Protein AF-0000000067533490 (afdb_homodimer)

InterPro domains:
  IPR000033 LDLR class B repeat [PF00058] (85-123)
  IPR000033 LDLR class B repeat [PS51120] (84-126)
  IPR000033 LDLR class B repeat [SM00135] (14-63)
  IPR000033 LDLR class B repeat [SM00135] (64-106)
  IPR000033 LDLR class B repeat [SM00135] (107-147)
  IPR011042 Six-bladed beta-propeller, TolB-like [G3DSA:2.120.10.30] (1-173)

Solvent-accessible surface area (backbone atoms only — not comparable to full-atom values): 17966 Å² total; per-residue (Å²): 88,63,45,56,53,38,64,42,72,73,41,51,48,60,40,68,51,52,70,64,47,65,33,55,54,26,51,39,62,41,73,87,79,48,35,32,35,36,27,30,33,28,36,44,88,66,49,53,44,34,20,36,33,33,35,20,36,82,75,23,46,80,61,41,79,39,42,59,76,94,33,28,37,53,45,18,46,35,64,42,76,88,80,50,30,36,35,37,17,19,39,68,70,16,30,32,33,34,18,36,81,75,33,49,80,61,45,80,74,41,76,47,71,90,32,28,34,30,36,36,31,62,50,94,60,27,37,37,33,33,28,63,71,76,43,43,40,36,38,28,34,69,63,89,82,51,56,69,46,74,52,61,55,58,45,71,65,53,48,49,64,43,49,58,77,64,58,76,78,67,76,81,123,90,64,45,58,56,36,66,53,74,73,43,52,48,62,41,69,51,54,70,62,46,66,34,55,54,27,52,39,60,41,75,88,79,47,36,33,34,36,28,31,33,27,41,44,88,65,42,54,44,34,19,37,33,33,38,19,36,82,75,24,45,80,63,42,81,39,43,58,77,92,34,28,36,53,46,18,46,34,64,42,76,89,79,51,28,36,34,36,18,19,40,67,71,16,30,33,32,34,19,35,80,74,32,50,80,61,46,79,73,41,76,47,72,90,33,28,33,30,34,36,32,62,50,94,61,28,39,37,36,33,28,63,71,78,41,42,40,36,39,27,34,69,62,90,83,50,55,70,47,75,51,60,52,59,42,73,63,54,50,49,67,46,49,58,77,64,57,82,76,71,75,82,121

Secondary structure (DSSP, 8-state):
--EEEETTTTEEEE----TT--EEEEEEEETTTTEEEEEEEE--TTS--EEEEEEEETTS-S-EEEE-TT---EEEEEEETTTTEEEEEETTTTEEEEEETTS-S-EEEEE-TTS-EEEEEEETTEEEEEETTTTEEEEEESSSS--EEE-----HHHHHHHHHHHHT-----/--EEEETTTTEEEE----TT--EEEEEEEETTTTEEEEEEEE--TTS--EEEEEEEETTS-S-EEEE-TT---EEEEEEETTTTEEEEEETTTTEEEEEETTS-S-EEEEE-TTS-EEEEEEETTEEEEEETTTTEEEEEESSSS--EEE-----HHHHHHHHGGGS------

Radius of gyration: 20.13 Å; Cα contacts (8 Å, |Δi|>4): 856; chains: 2; bounding box: 47×75×58 Å

Organism: Camponotus floridanus (NCBI:txid104421)

Nearest PDB structures (foldseek):
  4a0p-assembly1_A  TM=9.094E-01  e=6.569E-10  Homo sapiens
  6h15-assembly1_B  TM=9.178E-01  e=9.043E-10  Homo sapiens
  3s2k-assembly1_B  TM=9.163E-01  e=1.385E-09  Homo sapiens
  3v65-assembly1_B  TM=9.002E-01  e=1.541E-09  Rattus norvegicus
  3v64-assembly1_C  TM=7.535E-01  e=2.121E-09  Rattus norvegicus

Structure (mmCIF, N/CA/C/O backbone):
data_AF-0000000067533490-model_v1
#
loop_
_entity.id
_entity.type
_entity.pdbx_description
1 polymer 'Low-density lipoprotein receptor-related protein 1'
#
loop_
_atom_site.group_PDB
_atom_site.id
_atom_site.type_symbol
_atom_site.label_atom_id
_atom_site.label_alt_id
_atom_site.label_comp_id
_atom_site.label_asym_id
_atom_site.label_entity_id
_atom_site.label_seq_id
_atom_site.pdbx_PDB_ins_code
_atom_site.Cartn_x
_atom_site.Cartn_y
_atom_site.Cartn_z
_atom_site.occupancy
_atom_site.B_iso_or_equiv
_atom_site.auth_seq_id
_atom_site.auth_comp_id
_atom_site.auth_asym_id
_atom_site.auth_atom_id
_atom_site.pdbx_PDB_model_num
ATOM 1 N N . MET A 1 1 ? 4.996 -13.508 10.867 1 27.11 1 MET A N 1
ATOM 2 C CA . MET A 1 1 ? 4.391 -12.969 12.086 1 27.11 1 MET A CA 1
ATOM 3 C C . MET A 1 1 ? 4.359 -11.445 12.047 1 27.11 1 MET A C 1
ATOM 5 O O . MET A 1 1 ? 5.367 -10.812 11.742 1 27.11 1 MET A O 1
ATOM 9 N N . ILE A 1 2 ? 3.305 -10.758 11.766 1 31.91 2 ILE A N 1
ATOM 10 C CA . ILE A 1 2 ? 3.188 -9.312 11.852 1 31.91 2 ILE A CA 1
ATOM 11 C C . ILE A 1 2 ? 2.752 -8.906 13.258 1 31.91 2 ILE A C 1
ATOM 13 O O . ILE A 1 2 ? 1.77 -9.438 13.789 1 31.91 2 ILE A O 1
ATOM 17 N N . LYS A 1 3 ? 3.697 -8.43 14.117 1 34.94 3 LYS A N 1
ATOM 18 C CA . LYS A 1 3 ? 3.416 -7.98 15.477 1 34.94 3 LYS A CA 1
ATOM 19 C C . LYS A 1 3 ? 2.906 -6.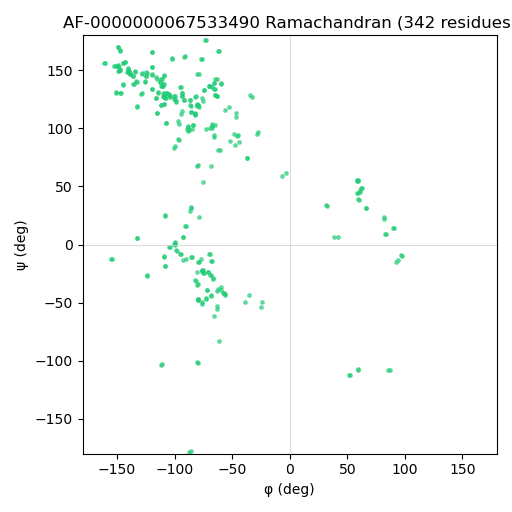543 15.484 1 34.94 3 LYS A C 1
ATOM 21 O O . LYS A 1 3 ? 3.465 -5.676 14.805 1 34.94 3 LYS A O 1
ATOM 26 N N . VAL A 1 4 ? 1.591 -6.406 15.836 1 36.56 4 VAL A N 1
ATOM 27 C CA . VAL A 1 4 ? 1.091 -5.086 16.203 1 36.56 4 VAL A CA 1
ATOM 28 C C . VAL A 1 4 ? 1.286 -4.867 17.703 1 36.56 4 VAL A C 1
ATOM 30 O O . VAL A 1 4 ? 0.962 -5.738 18.516 1 36.56 4 VAL A O 1
ATOM 33 N N . CYS A 1 5 ? 2.311 -4.121 18.094 1 36.16 5 CYS A N 1
ATOM 34 C CA . CYS A 1 5 ? 2.625 -3.969 19.5 1 36.16 5 CYS A CA 1
ATOM 35 C C . CYS A 1 5 ? 1.97 -2.717 20.078 1 36.16 5 CYS A C 1
ATOM 37 O O . CYS A 1 5 ? 1.878 -1.693 19.406 1 36.16 5 CYS A O 1
ATOM 39 N N . ASN A 1 6 ? 1.049 -3.021 20.938 1 35.12 6 ASN A N 1
ATOM 40 C CA . ASN A 1 6 ? 0.56 -1.933 21.781 1 35.12 6 ASN A CA 1
ATOM 41 C C . ASN A 1 6 ? 1.652 -1.401 22.703 1 35.12 6 ASN A C 1
ATOM 43 O O . ASN A 1 6 ? 2.162 -2.135 23.562 1 35.12 6 ASN A O 1
ATOM 47 N N . LEU A 1 7 ? 2.199 -0.233 22.328 1 32.94 7 LEU A N 1
ATOM 48 C CA . LEU A 1 7 ? 3.352 0.292 23.047 1 32.94 7 LEU A CA 1
ATOM 49 C C . LEU A 1 7 ? 3.029 0.459 24.531 1 32.94 7 LEU A C 1
ATOM 51 O O . LEU A 1 7 ? 3.93 0.434 25.375 1 32.94 7 LEU A O 1
ATOM 55 N N . LYS A 1 8 ? 1.897 0.924 24.875 1 34.06 8 LYS A N 1
ATOM 56 C CA . LYS A 1 8 ? 1.673 1.193 26.297 1 34.06 8 LYS A CA 1
ATOM 57 C C . LYS A 1 8 ? 1.736 -0.092 27.125 1 34.06 8 LYS A C 1
ATOM 59 O O . LYS A 1 8 ? 2.281 -0.102 28.219 1 34.06 8 LYS A O 1
ATOM 64 N N . GLN A 1 9 ? 0.881 -1.007 26.672 1 39.28 9 GLN A N 1
ATOM 65 C CA . GLN A 1 9 ? 0.79 -2.164 27.562 1 39.28 9 GLN A CA 1
ATOM 66 C C . GLN A 1 9 ? 1.881 -3.184 27.25 1 39.28 9 GLN A C 1
ATOM 68 O O . GLN A 1 9 ? 2.006 -4.199 27.938 1 39.28 9 GLN A O 1
ATOM 73 N N . GLN A 1 10 ? 3.057 -2.76 26.781 1 34 10 GLN A N 1
ATOM 74 C CA . GLN A 1 10 ? 4.09 -3.744 26.484 1 34 10 GLN A CA 1
ATOM 75 C C . GLN A 1 10 ? 3.496 -5 25.859 1 34 10 GLN A C 1
ATOM 77 O O . GLN A 1 10 ? 3.959 -6.113 26.109 1 34 10 GLN A O 1
ATOM 82 N N . LYS A 1 11 ? 2.289 -4.918 25.594 1 32.44 11 LYS A N 1
ATOM 83 C CA . LYS A 1 11 ? 1.677 -6.145 25.078 1 32.44 11 LYS A CA 1
ATOM 84 C C . LYS A 1 11 ? 1.626 -6.145 23.562 1 32.44 11 LYS A C 1
ATOM 86 O O . LYS A 1 11 ? 1.227 -5.156 22.953 1 32.44 11 LYS A O 1
ATOM 91 N N . CYS A 1 12 ? 2.584 -6.613 22.938 1 33.91 12 CYS A N 1
ATOM 92 C CA . CYS A 1 12 ? 2.604 -6.863 21.5 1 33.91 12 CYS A CA 1
ATOM 93 C C . CYS A 1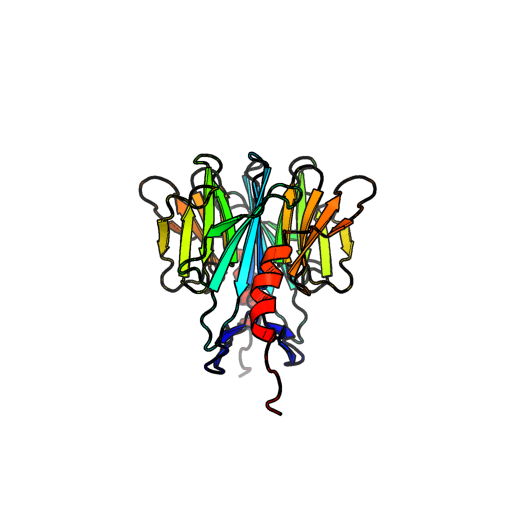 12 ? 1.679 -8.016 21.141 1 33.91 12 CYS A C 1
ATOM 95 O O . CYS A 1 12 ? 1.557 -8.984 21.891 1 33.91 12 CYS A O 1
ATOM 97 N N . ALA A 1 13 ? 0.592 -7.641 20.688 1 32.38 13 ALA A N 1
ATOM 98 C CA . ALA A 1 13 ? -0.171 -8.781 20.203 1 32.38 13 ALA A CA 1
ATOM 99 C C . ALA A 1 13 ? 0.523 -9.43 19 1 32.38 13 ALA A C 1
ATOM 101 O O . ALA A 1 13 ? 0.973 -8.734 18.078 1 32.38 13 ALA A O 1
ATOM 102 N N . THR A 1 14 ? 1.291 -10.352 19.312 1 32.09 14 THR A N 1
ATOM 103 C CA . THR A 1 14 ? 1.824 -11.242 18.281 1 32.09 14 THR A CA 1
ATOM 104 C C . THR A 1 14 ? 0.713 -11.727 17.344 1 32.09 14 THR A C 1
ATOM 106 O O . THR A 1 14 ? -0.278 -12.297 17.812 1 32.09 14 THR A O 1
ATOM 109 N N . VAL A 1 15 ? 0.457 -10.859 16.328 1 33.38 15 VAL A N 1
ATOM 110 C CA . VAL A 1 15 ? -0.31 -11.68 15.398 1 33.38 15 VAL A CA 1
ATOM 111 C C . VAL A 1 15 ? 0.37 -13.031 15.219 1 33.38 15 VAL A C 1
ATOM 113 O O . VAL A 1 15 ? 1.564 -13.102 14.914 1 33.38 15 VAL A O 1
ATOM 116 N N . VAL A 1 16 ? -0.043 -13.828 15.93 1 32.19 16 VAL A N 1
ATOM 117 C CA . VAL A 1 16 ? 0.332 -15.242 15.898 1 32.19 16 VAL A CA 1
ATOM 118 C C . VAL A 1 16 ? 0.755 -15.625 14.477 1 32.19 16 VAL A C 1
ATOM 120 O O . VAL A 1 16 ? 0.03 -15.359 13.516 1 32.19 16 VAL A O 1
ATOM 123 N N . LYS A 1 17 ? 2.156 -15.555 14.398 1 42 17 LYS A N 1
ATOM 124 C CA . LYS A 1 17 ? 2.727 -16.297 13.281 1 42 17 LYS A CA 1
ATOM 125 C C . LYS A 1 17 ? 1.951 -17.594 13.039 1 42 17 LYS A C 1
ATOM 127 O O . LYS A 1 17 ? 1.925 -18.484 13.898 1 42 17 LYS A O 1
ATOM 132 N N . ILE A 1 18 ? 0.861 -17.438 12.516 1 42.25 18 ILE A N 1
ATOM 133 C CA . ILE A 1 18 ? 0.416 -18.781 12.164 1 42.25 18 ILE A CA 1
ATOM 134 C C . ILE A 1 18 ? 1.406 -19.406 11.188 1 42.25 18 ILE A C 1
ATOM 136 O O . ILE A 1 18 ? 1.524 -18.969 10.039 1 42.25 18 ILE A O 1
ATOM 140 N N . GLU A 1 19 ? 2.52 -19.938 11.766 1 50.84 19 GLU A N 1
ATOM 141 C CA . GLU A 1 19 ? 3.463 -20.719 10.969 1 50.84 19 GLU A CA 1
ATOM 142 C C . GLU A 1 19 ? 2.744 -21.531 9.898 1 50.84 19 GLU A C 1
ATOM 144 O O . GLU A 1 19 ? 1.696 -22.125 10.156 1 50.84 19 GLU A O 1
ATOM 149 N N . GLY A 1 20 ? 3.232 -21.359 8.727 1 58 20 GLY A N 1
ATOM 150 C CA . GLY A 1 20 ? 2.783 -22.219 7.648 1 58 20 GLY A CA 1
ATOM 151 C C . GLY A 1 20 ? 1.613 -21.641 6.871 1 58 20 GLY A C 1
ATOM 152 O O . GLY A 1 20 ? 1.327 -22.094 5.754 1 58 20 GLY A O 1
ATOM 153 N N . VAL A 1 21 ? 1 -20.578 7.535 1 65.69 21 VAL A N 1
ATOM 154 C CA . VAL A 1 21 ? -0.146 -20.062 6.789 1 65.69 21 VAL A CA 1
ATOM 155 C C . VAL A 1 21 ? 0.254 -18.797 6.023 1 65.69 21 VAL A C 1
ATOM 157 O O . VAL A 1 21 ? 0.868 -17.891 6.59 1 65.69 21 VAL A O 1
ATOM 160 N N . ALA A 1 22 ? 0.044 -18.797 4.781 1 78.06 22 ALA A N 1
ATOM 161 C CA . ALA A 1 22 ? 0.304 -17.641 3.941 1 78.06 22 ALA A CA 1
ATOM 162 C C . ALA A 1 22 ? -0.611 -16.469 4.316 1 78.06 22 ALA A C 1
ATOM 164 O O . ALA A 1 22 ? -1.803 -16.672 4.566 1 78.06 22 ALA A O 1
ATOM 165 N N . LYS A 1 23 ? -0.01 -15.312 4.543 1 80.62 23 LYS A N 1
ATOM 166 C CA . LYS A 1 23 ? -0.759 -14.086 4.828 1 80.62 23 LYS A CA 1
ATOM 167 C C . LYS A 1 23 ? -0.667 -13.109 3.664 1 80.62 23 LYS A C 1
ATOM 169 O O . LYS A 1 23 ? 0.419 -12.859 3.137 1 80.62 23 LYS A O 1
ATOM 174 N N . VAL A 1 24 ? -1.816 -12.633 3.266 1 82.19 24 VAL A N 1
ATOM 175 C CA . VAL A 1 24 ? -1.828 -11.594 2.238 1 82.19 24 VAL A CA 1
ATOM 176 C C . VAL A 1 24 ? -1.178 -10.32 2.779 1 82.19 24 VAL A C 1
ATOM 178 O O . VAL A 1 24 ? -1.482 -9.883 3.893 1 82.19 24 VAL A O 1
ATOM 181 N N . THR A 1 25 ? -0.266 -9.688 1.998 1 85.06 25 THR A N 1
ATOM 182 C CA . THR A 1 25 ? 0.523 -8.594 2.553 1 85.06 25 THR A CA 1
ATOM 183 C C . THR A 1 25 ? 0.354 -7.328 1.718 1 85.06 25 THR A C 1
ATOM 185 O O . THR A 1 25 ? 0.525 -6.219 2.225 1 85.06 25 THR A O 1
ATOM 188 N N . SER A 1 26 ? 0.076 -7.422 0.51 1 91.19 26 SER A N 1
ATOM 189 C CA . SER A 1 26 ? -0.12 -6.258 -0.351 1 91.19 26 SER A CA 1
ATOM 190 C C . SER A 1 26 ? -1.14 -6.551 -1.447 1 91.19 26 SER A C 1
ATOM 192 O O . SER A 1 26 ? -1.32 -7.703 -1.844 1 91.19 26 SER A O 1
ATOM 194 N N . LEU A 1 27 ? -1.765 -5.504 -1.877 1 93.5 27 LEU A N 1
ATOM 195 C CA . LEU A 1 27 ? -2.799 -5.598 -2.9 1 93.5 27 LEU A CA 1
ATOM 196 C C . LEU A 1 27 ? -2.768 -4.379 -3.818 1 93.5 27 LEU A C 1
ATOM 198 O O . LEU A 1 27 ? -2.576 -3.252 -3.355 1 93.5 27 LEU A O 1
ATOM 202 N N . ILE A 1 28 ? -2.912 -4.637 -5.137 1 94.5 28 ILE A N 1
ATOM 203 C CA . ILE A 1 28 ? -3.051 -3.527 -6.078 1 94.5 28 ILE A CA 1
ATOM 204 C C . ILE A 1 28 ? -3.928 -3.955 -7.254 1 94.5 28 ILE A C 1
ATOM 206 O O . ILE A 1 28 ? -3.982 -5.141 -7.594 1 94.5 28 ILE A O 1
ATOM 210 N N . ILE A 1 29 ? -4.598 -3.035 -7.77 1 93.31 29 ILE A N 1
ATOM 211 C CA . ILE A 1 29 ? -5.465 -3.307 -8.914 1 93.31 29 ILE A CA 1
ATOM 212 C C . ILE A 1 29 ? -4.945 -2.568 -10.141 1 93.31 29 ILE A C 1
ATOM 214 O O . ILE A 1 29 ? -4.582 -1.392 -10.062 1 93.31 29 ILE A O 1
ATOM 218 N N . ASP A 1 30 ? -4.832 -3.242 -11.203 1 93.06 30 ASP A N 1
ATOM 219 C CA . ASP A 1 30 ? -4.613 -2.65 -12.523 1 93.06 30 ASP A CA 1
ATOM 220 C C . ASP A 1 30 ? -5.941 -2.311 -13.195 1 93.06 30 ASP A C 1
ATOM 222 O O . ASP A 1 30 ? -6.547 -3.162 -13.852 1 93.06 30 ASP A O 1
ATOM 226 N N . SER A 1 31 ? -6.281 -1.106 -13.078 1 87.94 31 SER A N 1
ATOM 227 C CA . SER A 1 31 ? -7.598 -0.698 -13.555 1 87.94 31 SER A CA 1
ATOM 228 C C . SER A 1 31 ? -7.688 -0.767 -15.078 1 87.94 31 SER A C 1
ATOM 230 O O . SER A 1 31 ? -8.773 -0.902 -15.633 1 87.94 31 SER A O 1
ATOM 232 N N . LYS A 1 32 ? -6.582 -0.648 -15.742 1 90.12 32 LYS A N 1
ATOM 233 C CA . LYS A 1 32 ? -6.566 -0.672 -17.203 1 90.12 32 LYS A CA 1
ATOM 234 C C . LYS A 1 32 ? -6.809 -2.082 -17.734 1 90.12 32 LYS A C 1
ATOM 236 O O . LYS A 1 32 ? -7.66 -2.287 -18.594 1 90.12 32 LYS A O 1
ATOM 241 N N . ASN A 1 33 ? -6.141 -3.041 -17.188 1 91 33 ASN A N 1
ATOM 242 C CA . ASN A 1 33 ? -6.234 -4.414 -17.672 1 91 33 ASN A CA 1
ATOM 243 C C . ASN A 1 33 ? -7.203 -5.242 -16.828 1 91 33 ASN A C 1
ATOM 245 O O . ASN A 1 33 ? -7.492 -6.391 -17.172 1 91 33 ASN A O 1
ATOM 249 N N . ARG A 1 34 ? -7.699 -4.656 -15.781 1 91.75 34 ARG A N 1
ATOM 250 C CA . ARG A 1 34 ? -8.695 -5.273 -14.914 1 91.75 34 ARG A CA 1
ATOM 251 C C . ARG A 1 34 ? -8.133 -6.531 -14.25 1 91.75 34 ARG A C 1
ATOM 253 O O . ARG A 1 34 ? -8.75 -7.598 -14.32 1 91.75 34 ARG A O 1
ATOM 260 N N . TRP A 1 35 ? -6.926 -6.414 -13.68 1 94 35 TRP A N 1
ATOM 261 C CA . TRP A 1 35 ? -6.293 -7.469 -12.898 1 94 35 TRP A CA 1
ATOM 262 C C . TRP A 1 35 ? -6.18 -7.07 -11.43 1 94 35 TRP A C 1
ATOM 264 O O . TRP A 1 35 ? -5.934 -5.902 -11.117 1 94 35 TRP A O 1
ATOM 274 N N . LEU A 1 36 ? -6.434 -8.039 -10.617 1 93.31 36 LEU A N 1
ATOM 275 C CA . LEU A 1 36 ? -6.145 -7.945 -9.188 1 93.31 36 LEU A CA 1
ATOM 276 C C . LEU A 1 36 ? -4.824 -8.633 -8.852 1 93.31 36 LEU A C 1
ATOM 278 O O . LEU A 1 36 ? -4.617 -9.797 -9.227 1 93.31 36 LEU A O 1
ATOM 282 N N . PHE A 1 37 ? -3.898 -7.902 -8.273 1 95.56 37 PHE A N 1
ATOM 283 C CA . PHE A 1 37 ? -2.641 -8.469 -7.801 1 95.56 37 PHE A CA 1
ATOM 284 C C . PHE A 1 37 ? -2.574 -8.453 -6.277 1 95.56 37 PHE A C 1
ATOM 286 O O . PHE A 1 37 ? -2.986 -7.477 -5.645 1 95.56 37 PHE A O 1
ATOM 293 N N . TRP A 1 38 ? -2.109 -9.562 -5.707 1 93.69 38 TRP A N 1
ATOM 294 C CA . TRP A 1 38 ? -1.802 -9.539 -4.281 1 93.69 38 TRP A CA 1
ATOM 295 C C . TRP A 1 38 ? -0.59 -10.406 -3.969 1 93.69 38 TRP A C 1
ATOM 297 O O . TRP A 1 38 ? -0.176 -11.227 -4.793 1 93.69 38 TRP A O 1
ATOM 307 N N . SER A 1 39 ? -0.013 -10.062 -2.92 1 93.81 39 SER A N 1
ATOM 308 C CA . SER A 1 39 ? 1.074 -10.898 -2.418 1 93.81 39 SER A CA 1
ATOM 309 C C . SER A 1 39 ? 0.66 -11.641 -1.154 1 93.81 39 SER A C 1
ATOM 311 O O . SER A 1 39 ? -0.169 -11.156 -0.382 1 93.81 39 SER A O 1
ATOM 313 N N . GLN A 1 40 ? 1.172 -12.844 -1.019 1 89.5 40 GLN A N 1
ATOM 314 C CA . GLN A 1 40 ? 0.992 -13.602 0.215 1 89.5 40 GLN A CA 1
ATOM 315 C C . GLN A 1 40 ? 2.324 -14.133 0.735 1 89.5 40 GLN A C 1
ATOM 317 O O . GLN A 1 40 ? 3.109 -14.703 -0.023 1 89.5 40 GLN A O 1
ATOM 322 N N . THR A 1 41 ? 2.596 -13.898 1.967 1 87 41 THR A N 1
ATOM 323 C CA . THR A 1 41 ? 3.869 -14.242 2.592 1 87 41 THR A CA 1
ATOM 324 C C . THR A 1 41 ? 3.693 -15.398 3.572 1 87 41 THR A C 1
ATOM 326 O O . THR A 1 41 ? 2.73 -15.43 4.34 1 87 41 THR A O 1
ATOM 329 N N . THR A 1 42 ? 4.496 -16.391 3.404 1 82.94 42 THR A N 1
ATOM 330 C CA . THR A 1 42 ? 4.594 -17.484 4.363 1 82.94 42 THR A CA 1
ATOM 331 C C . THR A 1 42 ? 5.867 -17.359 5.195 1 82.94 42 THR A C 1
ATOM 333 O O . THR A 1 42 ? 6.949 -17.141 4.652 1 82.94 42 THR A O 1
ATOM 336 N N . TRP A 1 43 ? 5.598 -17.422 6.418 1 76.25 43 TRP A N 1
ATOM 337 C CA . TRP A 1 43 ? 6.742 -17.391 7.324 1 76.25 43 TRP A CA 1
ATOM 338 C C . TRP A 1 43 ? 7.148 -18.797 7.738 1 76.25 43 TRP A C 1
ATOM 340 O O . TRP A 1 43 ? 6.305 -19.594 8.156 1 76.25 43 TRP A O 1
ATOM 350 N N . GLN A 1 44 ? 8.25 -19.219 7.172 1 66.12 44 GLN A N 1
ATOM 351 C CA . GLN A 1 44 ? 8.711 -20.578 7.445 1 66.12 44 GLN A CA 1
ATOM 352 C C . GLN A 1 44 ? 9.586 -20.625 8.695 1 66.12 44 GLN A C 1
ATOM 354 O O . GLN A 1 44 ? 9.922 -19.578 9.258 1 66.12 44 GLN A O 1
ATOM 359 N N . VAL A 1 45 ? 10 -21.922 8.867 1 58.41 45 VAL A N 1
ATOM 360 C CA . VAL A 1 45 ? 10.938 -22.234 9.945 1 58.41 45 VAL A CA 1
ATOM 361 C C . VAL A 1 45 ? 12.258 -21.5 9.703 1 58.41 45 VAL A C 1
ATOM 363 O O . VAL A 1 45 ? 12.719 -21.406 8.562 1 58.41 45 VAL A O 1
ATOM 366 N N . HIS A 1 46 ? 12.82 -20.734 10.656 1 57.19 46 HIS A N 1
ATOM 367 C CA . HIS A 1 46 ? 14.117 -20.078 10.727 1 57.19 46 HIS A CA 1
ATOM 368 C C . HIS A 1 46 ? 14.07 -18.672 10.133 1 57.19 46 HIS A C 1
ATOM 370 O O . HIS A 1 46 ? 15.055 -18.203 9.562 1 57.19 46 HIS A O 1
ATOM 376 N N . ASP A 1 47 ? 12.977 -18.172 9.93 1 66.44 47 ASP A N 1
ATOM 377 C CA . ASP A 1 47 ? 12.82 -16.734 9.695 1 66.44 47 ASP A CA 1
ATOM 378 C C . ASP A 1 47 ? 13.117 -16.391 8.234 1 66.44 47 ASP A C 1
ATOM 380 O O . ASP A 1 47 ? 13.797 -15.398 7.953 1 66.44 47 ASP A O 1
ATOM 384 N N . LYS A 1 48 ? 12.984 -17.375 7.355 1 81.25 48 LYS A N 1
ATOM 385 C CA . LYS A 1 48 ? 13.117 -17.078 5.934 1 81.25 48 LYS A CA 1
ATOM 386 C C . LYS A 1 48 ? 11.75 -16.938 5.27 1 81.25 48 LYS A C 1
ATOM 388 O O . LYS A 1 48 ? 11.258 -17.891 4.652 1 81.25 48 LYS A O 1
ATOM 393 N N . PRO A 1 49 ? 11.219 -15.758 5.371 1 85.62 49 PRO A N 1
ATOM 394 C CA . PRO A 1 49 ? 9.914 -15.57 4.727 1 85.62 49 PRO A CA 1
ATOM 395 C C . PRO A 1 49 ? 9.984 -15.711 3.209 1 85.62 49 PRO A C 1
ATOM 397 O O . PRO A 1 49 ? 11.016 -15.406 2.604 1 85.62 49 PRO A O 1
ATOM 400 N N . PHE A 1 50 ? 8.961 -16.297 2.654 1 89.06 50 PHE A N 1
ATOM 401 C CA . PHE A 1 50 ? 8.82 -16.312 1.203 1 89.06 50 PHE A CA 1
ATOM 402 C C . PHE A 1 50 ? 7.438 -15.812 0.786 1 89.06 50 PHE A C 1
ATOM 404 O O . PHE A 1 50 ? 6.453 -16.047 1.489 1 89.06 50 PHE A O 1
ATOM 411 N N . SER A 1 51 ? 7.434 -15.18 -0.354 1 92.44 51 SER A N 1
ATOM 412 C CA . SER A 1 51 ? 6.176 -14.625 -0.842 1 92.44 51 SER A CA 1
ATOM 413 C C . SER A 1 51 ? 5.852 -15.141 -2.242 1 92.44 51 SER A C 1
ATOM 415 O O . SER A 1 51 ? 6.754 -15.492 -3 1 92.44 51 SER A O 1
ATOM 417 N N . GLU A 1 52 ? 4.609 -15.234 -2.406 1 93.75 52 GLU A N 1
ATOM 418 C CA . GLU A 1 52 ? 4.059 -15.398 -3.748 1 93.75 52 GLU A CA 1
ATOM 419 C C . GLU A 1 52 ? 3.289 -14.148 -4.184 1 93.75 52 GLU A C 1
ATOM 421 O O . GLU A 1 52 ? 2.602 -13.523 -3.373 1 93.75 52 GLU A O 1
ATOM 426 N N . ILE A 1 53 ? 3.512 -13.789 -5.367 1 96.75 53 ILE A N 1
ATOM 427 C CA . ILE A 1 53 ? 2.682 -12.766 -5.988 1 96.75 53 ILE A CA 1
ATOM 428 C C . ILE A 1 53 ? 1.644 -13.422 -6.895 1 96.75 53 ILE A C 1
ATOM 430 O O . ILE A 1 53 ? 1.989 -14.227 -7.766 1 96.75 53 ILE A O 1
ATOM 434 N N . CYS A 1 54 ? 0.402 -13.039 -6.676 1 94.69 54 CYS A N 1
ATOM 435 C CA . CYS A 1 54 ? -0.716 -13.68 -7.363 1 94.69 54 CYS A CA 1
ATOM 436 C C . CYS A 1 54 ? -1.491 -12.656 -8.195 1 94.69 54 CYS A C 1
ATOM 438 O O . CYS A 1 54 ? -1.466 -11.461 -7.898 1 94.69 54 CYS A O 1
ATOM 440 N N . ARG A 1 55 ? -2.088 -13.219 -9.211 1 95.44 55 ARG A N 1
ATOM 441 C CA . ARG A 1 55 ? -2.936 -12.414 -10.086 1 95.44 55 ARG A CA 1
ATOM 442 C C . ARG A 1 55 ? -4.262 -13.125 -10.359 1 95.44 55 ARG A C 1
ATOM 444 O O . ARG A 1 55 ? -4.293 -14.336 -10.555 1 95.44 55 ARG A O 1
ATOM 451 N N . ALA A 1 56 ? -5.34 -12.344 -10.383 1 93.06 56 ALA A N 1
ATOM 452 C CA . ALA A 1 56 ? -6.66 -12.844 -10.75 1 93.06 56 ALA A CA 1
ATOM 453 C C . ALA A 1 56 ? -7.473 -11.766 -11.461 1 93.06 56 ALA A C 1
ATOM 455 O O . ALA A 1 56 ? -7.062 -10.602 -11.523 1 93.06 56 ALA A O 1
ATOM 456 N N . ASP A 1 57 ? -8.547 -12.156 -12.055 1 90.38 57 ASP A N 1
ATOM 457 C CA . ASP A 1 57 ? -9.461 -11.148 -12.586 1 90.38 57 ASP A CA 1
ATOM 458 C C . ASP A 1 57 ? -10.227 -10.461 -11.461 1 90.38 57 ASP A C 1
ATOM 460 O O . ASP A 1 57 ? -10.031 -10.773 -10.281 1 90.38 57 ASP A O 1
ATOM 464 N N . MET A 1 58 ? -11 -9.516 -11.758 1 89.44 58 MET A N 1
ATOM 465 C CA . MET A 1 58 ? -11.625 -8.672 -10.75 1 89.44 58 MET A CA 1
ATOM 466 C C . MET A 1 58 ? -12.68 -9.445 -9.969 1 89.44 58 MET A C 1
ATOM 468 O O . MET A 1 58 ? -13.164 -8.977 -8.93 1 89.44 58 MET A O 1
ATOM 472 N N . MET A 1 59 ? -12.969 -10.609 -10.391 1 82.69 59 MET A N 1
ATOM 473 C CA . MET A 1 59 ? -13.906 -11.469 -9.672 1 82.69 59 MET A CA 1
ATOM 474 C C . MET A 1 59 ? -13.172 -12.5 -8.828 1 82.69 59 MET A C 1
ATOM 476 O O . MET A 1 59 ? -13.797 -13.297 -8.125 1 82.69 59 MET A O 1
ATOM 480 N N . GLY A 1 60 ? -11.883 -12.406 -8.93 1 83.69 60 GLY A N 1
ATOM 481 C CA . GLY A 1 60 ? -11.07 -13.344 -8.164 1 83.69 60 GLY A CA 1
ATOM 482 C C . GLY A 1 60 ? -10.883 -14.672 -8.867 1 83.69 60 GLY A C 1
ATOM 483 O O . GLY A 1 60 ? -10.328 -15.609 -8.297 1 83.69 60 GLY A O 1
ATOM 484 N N . ALA A 1 61 ? -11.289 -14.742 -10.062 1 82.25 61 ALA A N 1
ATOM 485 C CA . ALA A 1 61 ? -11.195 -15.977 -10.828 1 82.25 61 ALA A CA 1
ATOM 486 C C . ALA A 1 61 ? -9.883 -16.047 -11.609 1 82.25 61 ALA A C 1
ATOM 488 O O . ALA A 1 61 ? -9.172 -15.047 -11.711 1 82.25 61 ALA A O 1
ATOM 489 N N . ASN A 1 62 ? -9.461 -17.281 -12.07 1 86.62 62 ASN A N 1
ATOM 490 C CA . ASN A 1 62 ? -8.281 -17.5 -12.898 1 86.62 62 ASN A CA 1
ATOM 491 C C . ASN A 1 62 ? -7.004 -17.062 -12.18 1 86.62 62 ASN A C 1
ATOM 493 O O . ASN A 1 62 ? -6.184 -16.344 -12.758 1 86.62 62 ASN A O 1
ATOM 497 N N . MET A 1 63 ? -6.941 -17.453 -10.984 1 90.19 63 MET A N 1
ATOM 498 C CA . MET A 1 63 ? -5.781 -17.078 -10.18 1 90.19 63 MET A CA 1
ATOM 499 C C . MET A 1 63 ? -4.52 -17.766 -10.688 1 90.19 63 MET A C 1
ATOM 501 O O . MET A 1 63 ? -4.551 -18.953 -11.047 1 90.19 63 MET A O 1
ATOM 505 N N . LYS A 1 64 ? -3.467 -17.062 -10.781 1 92.38 64 LYS A N 1
ATOM 506 C CA . LYS A 1 64 ? -2.143 -17.562 -11.148 1 92.38 64 LYS A CA 1
ATOM 507 C C . LYS A 1 64 ? -1.065 -16.984 -10.234 1 92.38 64 LYS A C 1
ATOM 509 O O . LYS A 1 64 ? -1.115 -15.805 -9.867 1 92.38 64 LYS A O 1
ATOM 514 N N . ILE A 1 65 ? -0.157 -17.844 -9.844 1 94.5 65 ILE A N 1
ATOM 515 C CA . ILE A 1 65 ? 1.055 -17.344 -9.203 1 94.5 65 ILE A CA 1
ATOM 516 C C . ILE A 1 65 ? 2.023 -16.828 -10.266 1 94.5 65 ILE A C 1
ATOM 518 O O . ILE A 1 65 ? 2.482 -17.594 -11.117 1 94.5 65 ILE A O 1
ATOM 522 N N . ILE A 1 66 ? 2.355 -15.562 -10.188 1 96.5 66 ILE A N 1
ATOM 523 C CA . ILE A 1 66 ? 3.168 -14.992 -11.258 1 96.5 66 ILE A CA 1
ATOM 524 C C . ILE A 1 66 ? 4.578 -14.711 -10.742 1 96.5 66 ILE A C 1
ATOM 526 O O . ILE A 1 66 ? 5.477 -14.383 -11.523 1 96.5 66 ILE A O 1
ATOM 530 N N . GLY A 1 67 ? 4.863 -14.789 -9.492 1 95.19 67 GLY A N 1
ATOM 531 C CA . GLY A 1 67 ? 6.16 -14.641 -8.852 1 95.19 67 GLY A CA 1
ATOM 532 C C . GLY A 1 67 ? 6.273 -15.438 -7.562 1 95.19 67 GLY A C 1
ATOM 533 O O . GLY A 1 67 ? 5.359 -15.422 -6.734 1 95.19 67 GLY A O 1
ATOM 534 N N . PHE A 1 68 ? 7.344 -16.203 -7.402 1 91.19 68 PHE A N 1
ATOM 535 C CA . PHE A 1 68 ? 7.441 -16.984 -6.18 1 91.19 68 PHE A CA 1
AT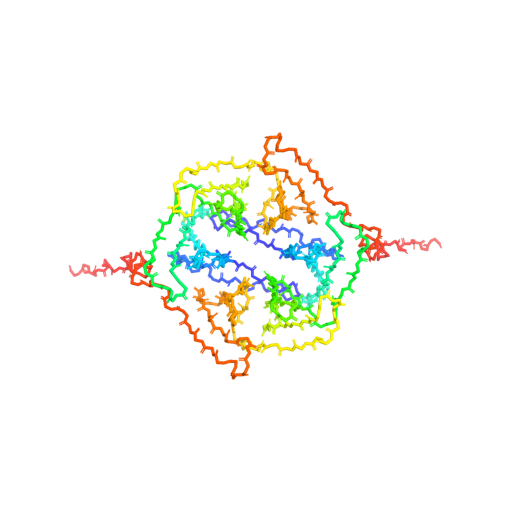OM 536 C C . PHE A 1 68 ? 8.898 -17.297 -5.855 1 91.19 68 PHE A C 1
ATOM 538 O O . PHE A 1 68 ? 9.211 -17.75 -4.754 1 91.19 68 PHE A O 1
ATOM 545 N N . ARG A 1 69 ? 9.812 -17.109 -6.676 1 90.62 69 ARG A N 1
ATOM 546 C CA . ARG A 1 69 ? 11.195 -17.469 -6.414 1 90.62 69 ARG A CA 1
ATOM 547 C C . ARG A 1 69 ? 11.969 -16.312 -5.809 1 90.62 69 ARG A C 1
ATOM 549 O O . ARG A 1 69 ? 12 -15.211 -6.383 1 90.62 69 ARG A O 1
ATOM 556 N N . ASP A 1 70 ? 12.547 -16.562 -4.688 1 94.88 70 ASP A N 1
ATOM 557 C CA . ASP A 1 70 ? 13.469 -15.609 -4.086 1 94.88 70 ASP A CA 1
ATOM 558 C C . ASP A 1 70 ? 12.766 -14.273 -3.811 1 94.88 70 ASP A C 1
ATOM 560 O O . ASP A 1 70 ? 13.297 -13.211 -4.145 1 94.88 70 ASP A O 1
ATOM 564 N N . ILE A 1 71 ? 11.562 -14.367 -3.395 1 96 71 ILE A N 1
ATOM 565 C CA . ILE A 1 71 ? 10.828 -13.195 -2.926 1 96 71 ILE A CA 1
ATOM 566 C C . ILE A 1 71 ? 10.594 -13.305 -1.421 1 96 71 ILE A C 1
ATOM 568 O O . ILE A 1 71 ? 10.031 -14.297 -0.945 1 96 71 ILE A O 1
ATOM 572 N N . GLY A 1 72 ? 11.117 -12.336 -0.726 1 93.19 72 GLY A N 1
ATOM 573 C CA . GLY A 1 72 ? 10.984 -12.336 0.722 1 93.19 72 GLY A CA 1
ATOM 574 C C . GLY A 1 72 ? 9.633 -11.828 1.196 1 93.19 72 GLY A C 1
ATOM 575 O O . GLY A 1 72 ? 8.641 -12.547 1.135 1 93.19 72 GLY A O 1
ATOM 576 N N . VAL A 1 73 ? 9.586 -10.586 1.632 1 90.81 73 VAL A N 1
ATOM 577 C CA . VAL A 1 73 ? 8.352 -9.969 2.104 1 90.81 73 VAL A CA 1
ATOM 578 C C . VAL A 1 73 ? 7.969 -8.812 1.188 1 90.81 73 VAL A C 1
ATOM 580 O O . VAL A 1 73 ? 8.656 -7.781 1.159 1 90.81 73 VAL A O 1
ATOM 583 N N . VAL A 1 74 ? 6.832 -9.031 0.482 1 94.81 74 VAL A N 1
ATOM 584 C CA . VAL A 1 74 ? 6.336 -7.961 -0.38 1 94.81 74 VAL A CA 1
ATOM 585 C C . VAL A 1 74 ? 5.566 -6.938 0.453 1 94.81 74 VAL A C 1
ATOM 587 O O . VAL A 1 74 ? 4.547 -7.27 1.063 1 94.81 74 VAL A O 1
ATOM 590 N N . SER A 1 75 ? 6.035 -5.645 0.433 1 91.94 75 SER A N 1
ATOM 591 C CA . SER A 1 75 ? 5.449 -4.621 1.293 1 91.94 75 SER A CA 1
ATOM 592 C C . SER A 1 75 ? 4.633 -3.621 0.485 1 91.94 75 SER A C 1
ATOM 594 O O . SER A 1 75 ? 3.826 -2.875 1.044 1 91.94 75 SER A O 1
ATOM 596 N N . GLY A 1 76 ? 4.793 -3.518 -0.775 1 94.5 76 GLY A N 1
ATOM 597 C CA . GLY A 1 76 ? 4.059 -2.629 -1.665 1 94.5 76 GLY A CA 1
ATOM 598 C C . GLY A 1 76 ? 4.137 -3.047 -3.121 1 94.5 76 GLY A C 1
ATOM 599 O O . GLY A 1 76 ? 5.078 -3.734 -3.525 1 94.5 76 GLY A O 1
ATOM 600 N N . MET A 1 77 ? 3.137 -2.605 -3.844 1 97.31 77 MET A N 1
ATOM 601 C CA . MET A 1 77 ? 3.094 -2.859 -5.281 1 97.31 77 MET A CA 1
ATOM 602 C C . MET A 1 77 ? 2.592 -1.633 -6.035 1 97.31 77 MET A C 1
ATOM 604 O O . MET A 1 77 ? 1.822 -0.838 -5.492 1 97.31 77 MET A O 1
ATOM 608 N N . ALA A 1 78 ? 3.088 -1.532 -7.199 1 97.12 78 ALA A N 1
ATOM 609 C CA . ALA A 1 78 ? 2.658 -0.461 -8.094 1 97.12 78 ALA A CA 1
ATOM 610 C C . ALA A 1 78 ? 2.732 -0.901 -9.555 1 97.12 78 ALA A C 1
ATOM 612 O O . ALA A 1 78 ? 3.506 -1.797 -9.89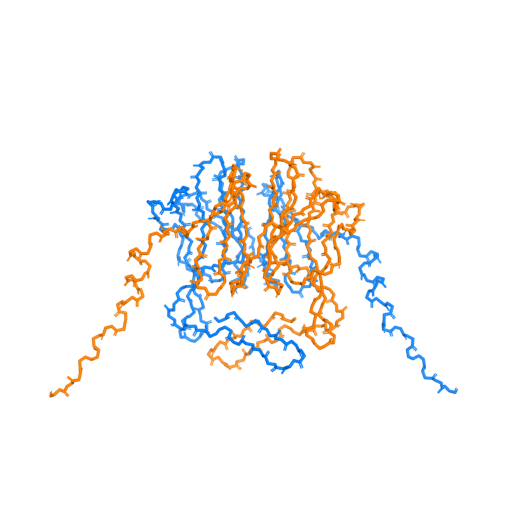8 1 97.12 78 ALA A O 1
ATOM 613 N N . ILE A 1 79 ? 1.949 -0.293 -10.336 1 96.38 79 ILE A N 1
ATOM 614 C CA . ILE A 1 79 ? 1.916 -0.647 -11.75 1 96.38 79 ILE A CA 1
ATOM 615 C C . ILE A 1 79 ? 2.373 0.543 -12.594 1 96.38 79 ILE A C 1
ATOM 617 O O . ILE A 1 79 ? 1.874 1.658 -12.422 1 96.38 79 ILE A O 1
ATOM 621 N N . ASP A 1 80 ? 3.346 0.297 -13.414 1 95.62 80 ASP A N 1
ATOM 622 C CA . ASP A 1 80 ? 3.713 1.222 -14.484 1 95.62 80 ASP A CA 1
ATOM 623 C C . ASP A 1 80 ? 2.84 1.009 -15.719 1 95.62 80 ASP A C 1
ATOM 625 O O . ASP A 1 80 ? 3.098 0.11 -16.516 1 95.62 80 ASP A O 1
ATOM 629 N N . HIS A 1 81 ? 1.915 1.874 -15.875 1 92.44 81 HIS A N 1
ATOM 630 C CA . HIS A 1 81 ? 0.948 1.67 -16.953 1 92.44 81 HIS A CA 1
ATOM 631 C C . HIS A 1 81 ? 1.55 2.014 -18.312 1 92.44 81 HIS A C 1
ATOM 633 O O . HIS A 1 81 ? 1.064 1.55 -19.344 1 92.44 81 HIS A O 1
ATOM 639 N N . MET A 1 82 ? 2.564 2.818 -18.281 1 92.06 82 MET A N 1
ATOM 640 C CA . MET A 1 82 ? 3.209 3.176 -19.547 1 92.06 82 MET A CA 1
ATOM 641 C C . MET A 1 82 ? 3.926 1.973 -20.156 1 92.06 82 MET A C 1
ATOM 643 O O . MET A 1 82 ? 3.783 1.694 -21.344 1 92.06 82 MET A O 1
ATOM 647 N N . LYS A 1 83 ? 4.617 1.228 -19.391 1 94.25 83 LYS A N 1
ATOM 648 C CA . LYS A 1 83 ? 5.363 0.076 -19.891 1 94.25 83 LYS A CA 1
ATOM 649 C C . LYS A 1 83 ? 4.66 -1.231 -19.531 1 94.25 83 LYS A C 1
ATOM 651 O O . LYS A 1 83 ? 5.129 -2.312 -19.891 1 94.25 83 LYS A O 1
ATOM 656 N N . THR A 1 84 ? 3.562 -1.157 -18.828 1 95.38 84 THR A N 1
ATOM 657 C CA . THR A 1 84 ? 2.738 -2.295 -18.438 1 95.38 84 THR A CA 1
ATOM 658 C C . THR A 1 84 ? 3.551 -3.295 -17.625 1 95.38 84 THR A C 1
ATOM 660 O O . THR A 1 84 ? 3.59 -4.484 -17.953 1 95.38 84 THR A O 1
ATOM 663 N N . ARG A 1 85 ? 4.145 -2.762 -16.562 1 97.38 85 ARG A N 1
ATOM 664 C CA . ARG A 1 85 ? 4.961 -3.586 -15.68 1 97.38 85 ARG A CA 1
ATOM 665 C C . ARG A 1 85 ? 4.48 -3.484 -14.234 1 97.38 85 ARG A C 1
ATOM 667 O O . ARG A 1 85 ? 4.023 -2.426 -13.797 1 97.38 85 ARG A O 1
ATOM 674 N N . LEU A 1 86 ? 4.59 -4.598 -13.547 1 98.31 86 LEU A N 1
ATOM 675 C CA . LEU A 1 86 ? 4.32 -4.652 -12.109 1 98.31 86 LEU A CA 1
ATOM 676 C C . LEU A 1 86 ? 5.602 -4.453 -11.305 1 98.31 86 LEU A C 1
ATOM 678 O O . LEU A 1 86 ? 6.625 -5.078 -11.594 1 98.31 86 LEU A O 1
ATOM 682 N N . TYR A 1 87 ? 5.59 -3.537 -10.391 1 98.44 87 TYR A N 1
ATOM 683 C CA . TYR A 1 87 ? 6.691 -3.318 -9.453 1 98.44 87 TYR A CA 1
ATOM 684 C C . TYR A 1 87 ? 6.293 -3.709 -8.039 1 98.44 87 TYR A C 1
ATOM 686 O O . TYR A 1 87 ? 5.148 -3.498 -7.629 1 98.44 87 TYR A O 1
ATOM 694 N N . TRP A 1 88 ? 7.266 -4.297 -7.316 1 98.31 88 TRP A N 1
ATOM 695 C CA . TRP A 1 88 ? 6.996 -4.555 -5.902 1 98.31 88 TRP A CA 1
ATOM 696 C C . TRP A 1 88 ? 8.234 -4.285 -5.055 1 98.31 88 TRP A C 1
ATOM 698 O O . TRP A 1 88 ? 9.367 -4.402 -5.539 1 98.31 88 TRP A O 1
ATOM 708 N N . SER A 1 89 ? 7.996 -3.869 -3.887 1 97.44 89 SER A N 1
ATOM 709 C CA . SER A 1 89 ? 9.047 -3.709 -2.883 1 97.44 89 SER A CA 1
ATOM 710 C C . SER A 1 89 ? 9.18 -4.957 -2.02 1 97.44 89 SER A C 1
ATOM 712 O O . SER A 1 89 ? 8.18 -5.504 -1.547 1 97.44 89 SER A O 1
ATOM 714 N N . ASP A 1 90 ? 10.398 -5.445 -1.862 1 96.69 90 ASP A N 1
ATOM 715 C CA . ASP A 1 90 ? 10.719 -6.547 -0.963 1 96.69 90 ASP A CA 1
ATOM 716 C C . ASP A 1 90 ? 11.477 -6.055 0.266 1 96.69 90 ASP A C 1
ATOM 718 O O . ASP A 1 90 ? 12.68 -5.797 0.197 1 96.69 90 ASP A O 1
ATOM 722 N N . SER A 1 91 ? 10.812 -5.984 1.363 1 92.06 91 SER A N 1
ATOM 723 C CA . SER A 1 91 ? 11.375 -5.375 2.561 1 92.06 91 SER A CA 1
ATOM 724 C C . SER A 1 91 ? 12.406 -6.289 3.215 1 92.06 91 SER A C 1
ATOM 726 O O . SER A 1 91 ? 13.242 -5.836 3.994 1 92.06 91 SER A O 1
ATOM 728 N N . PHE A 1 92 ? 12.266 -7.551 2.951 1 90.25 92 PHE A N 1
ATOM 729 C CA . PHE A 1 92 ? 13.219 -8.508 3.512 1 90.25 92 PHE A CA 1
ATOM 730 C C . PHE A 1 92 ? 14.508 -8.531 2.695 1 90.25 92 PHE A C 1
ATOM 732 O O . PHE A 1 92 ? 15.602 -8.453 3.252 1 90.25 92 PHE A O 1
ATOM 739 N N . ARG A 1 93 ? 14.344 -8.609 1.422 1 94.94 93 ARG A N 1
ATOM 740 C CA . ARG A 1 93 ? 15.5 -8.703 0.538 1 94.94 93 ARG A CA 1
ATOM 741 C C . ARG A 1 93 ? 16.062 -7.328 0.216 1 94.94 93 ARG A C 1
ATOM 743 O O . ARG A 1 93 ? 17.156 -7.211 -0.355 1 94.94 93 ARG A O 1
ATOM 750 N N . LYS A 1 94 ? 15.406 -6.34 0.538 1 96.25 94 LYS A N 1
ATOM 751 C CA . LYS A 1 94 ? 15.805 -4.953 0.318 1 96.25 94 LYS A CA 1
ATOM 752 C C . LYS A 1 94 ? 16.031 -4.672 -1.165 1 96.25 94 LYS A C 1
ATOM 754 O O . LYS A 1 94 ? 17.078 -4.16 -1.555 1 96.25 94 LYS A O 1
ATOM 759 N N . THR A 1 95 ? 14.992 -4.969 -1.906 1 97.81 95 THR A N 1
ATOM 760 C CA . THR A 1 95 ? 14.992 -4.734 -3.346 1 97.81 95 THR A CA 1
ATOM 761 C C . THR A 1 95 ? 13.633 -4.215 -3.809 1 97.81 95 THR A C 1
ATOM 763 O O . THR A 1 95 ? 12.625 -4.387 -3.115 1 97.81 95 THR A O 1
ATOM 766 N N . ILE A 1 96 ? 13.664 -3.479 -4.836 1 98.06 96 ILE A N 1
ATOM 767 C CA . ILE A 1 96 ? 12.492 -3.236 -5.668 1 98.06 96 ILE A CA 1
ATOM 768 C C . ILE A 1 96 ? 12.656 -3.941 -7.012 1 98.06 96 ILE A C 1
ATOM 770 O O . ILE A 1 96 ? 13.641 -3.719 -7.719 1 98.06 96 ILE A O 1
ATOM 774 N N . GLU A 1 97 ? 11.703 -4.832 -7.289 1 98.44 97 GLU A N 1
ATOM 775 C CA . GLU A 1 97 ? 11.766 -5.617 -8.523 1 98.44 97 GLU A CA 1
ATOM 776 C C . GLU A 1 97 ? 10.547 -5.352 -9.398 1 98.44 97 GLU A C 1
ATOM 778 O O . GLU A 1 97 ? 9.578 -4.734 -8.961 1 98.44 97 GLU A O 1
ATOM 783 N N . SER A 1 98 ? 10.672 -5.793 -10.68 1 98.25 98 SER A N 1
ATOM 784 C CA . SER A 1 98 ? 9.57 -5.625 -11.625 1 98.25 98 SER A CA 1
ATOM 785 C C . SER A 1 98 ? 9.461 -6.816 -12.57 1 98.25 98 SER A C 1
ATOM 787 O O . SER A 1 98 ? 10.414 -7.582 -12.719 1 98.25 98 SER A O 1
ATOM 789 N N . SER A 1 99 ? 8.328 -6.992 -13.094 1 98.31 99 SER A N 1
ATOM 790 C CA . SER A 1 99 ? 8.055 -7.984 -14.125 1 98.31 99 SER A CA 1
ATOM 791 C C . SER A 1 99 ? 6.945 -7.512 -15.062 1 98.31 99 SER A C 1
ATOM 793 O O . SER A 1 99 ? 6.289 -6.504 -14.797 1 98.31 99 SER A O 1
ATOM 795 N N . ASN A 1 100 ? 6.789 -8.258 -16.141 1 98.06 100 ASN A N 1
ATOM 796 C CA . ASN A 1 100 ? 5.535 -8.109 -16.875 1 98.06 100 ASN A CA 1
ATOM 797 C C . ASN A 1 100 ? 4.336 -8.5 -16 1 98.06 100 ASN A C 1
ATOM 799 O O . ASN A 1 100 ? 4.496 -9.148 -14.969 1 98.06 100 ASN A O 1
ATOM 803 N N . LEU A 1 101 ? 3.152 -8.156 -16.453 1 97.25 101 LEU A N 1
ATOM 804 C CA . LEU A 1 101 ? 1.956 -8.398 -15.656 1 97.25 101 LEU A CA 1
ATOM 805 C C . LEU A 1 101 ? 1.68 -9.898 -15.539 1 97.25 101 LEU A C 1
ATOM 807 O O . LEU A 1 101 ? 0.917 -10.32 -14.664 1 97.25 101 LEU A O 1
ATOM 811 N N . ASP A 1 102 ? 2.326 -10.734 -16.359 1 96.12 102 ASP A N 1
ATOM 812 C CA . ASP A 1 102 ? 2.16 -12.18 -16.266 1 96.12 102 ASP A CA 1
ATOM 813 C C . ASP A 1 102 ? 3.316 -12.82 -15.508 1 96.12 102 ASP A C 1
ATOM 815 O O . ASP A 1 102 ? 3.402 -14.047 -15.414 1 96.12 102 ASP A O 1
ATOM 819 N N . GLY A 1 103 ? 4.227 -12.055 -15.023 1 97.38 103 GLY A N 1
ATOM 820 C CA . GLY A 1 103 ? 5.34 -12.555 -14.234 1 97.38 103 GLY A CA 1
ATOM 821 C C . GLY A 1 103 ? 6.605 -12.766 -15.047 1 97.38 103 GLY A C 1
ATOM 822 O O . GLY A 1 103 ? 7.676 -13 -14.492 1 97.38 103 GLY A O 1
ATOM 823 N N . SER A 1 104 ? 6.508 -12.664 -16.328 1 97.69 104 SER A N 1
ATOM 824 C CA . SER A 1 104 ? 7.68 -12.883 -17.172 1 97.69 104 SER A CA 1
ATOM 825 C C . SER A 1 104 ? 8.609 -11.672 -17.141 1 97.69 104 SER A C 1
ATOM 827 O O . SER A 1 104 ? 8.219 -10.594 -16.703 1 97.69 104 SER A O 1
ATOM 829 N N . GLN A 1 105 ? 9.914 -11.812 -17.5 1 97.88 105 GLN A N 1
ATOM 830 C CA . GLN A 1 105 ? 10.945 -10.789 -17.625 1 97.88 105 GLN A CA 1
ATOM 831 C C . GLN A 1 105 ? 11.148 -10.055 -16.297 1 97.88 105 GLN A C 1
ATOM 833 O O . GLN A 1 105 ? 11.164 -8.828 -16.25 1 97.88 105 GLN A O 1
ATOM 838 N N . ARG A 1 106 ? 11.188 -10.828 -15.352 1 97.69 106 ARG A N 1
ATOM 839 C CA . ARG A 1 106 ? 11.453 -10.297 -14.023 1 97.69 106 ARG A CA 1
ATOM 840 C C . ARG A 1 106 ? 12.867 -9.727 -13.938 1 97.69 106 ARG A C 1
ATOM 842 O O . ARG A 1 106 ? 13.812 -10.312 -14.469 1 97.69 106 ARG A O 1
ATOM 849 N N . SER A 1 107 ? 13.047 -8.617 -13.297 1 96.44 107 SER A N 1
ATOM 850 C CA . SER A 1 107 ? 14.352 -8 -13.102 1 96.44 107 SER A CA 1
ATOM 851 C C . SER A 1 107 ? 14.383 -7.16 -11.836 1 96.44 107 SER A C 1
ATOM 853 O O . SER A 1 107 ? 13.336 -6.707 -11.359 1 96.44 107 SER A O 1
ATOM 855 N N . THR A 1 108 ? 15.555 -7.008 -11.281 1 96.62 108 THR A N 1
ATOM 856 C CA . THR A 1 108 ? 15.742 -6.102 -10.156 1 96.62 108 THR A CA 1
ATOM 857 C C . THR A 1 108 ? 15.836 -4.656 -10.633 1 96.62 108 THR A C 1
ATOM 859 O O . THR A 1 108 ? 16.703 -4.32 -11.445 1 96.62 108 THR A O 1
ATOM 862 N N . PHE A 1 109 ? 14.938 -3.885 -10.195 1 96.94 109 PHE A N 1
ATOM 863 C CA . PHE A 1 109 ? 14.961 -2.467 -10.539 1 96.94 109 PHE A CA 1
ATOM 864 C C . PHE A 1 109 ? 15.961 -1.718 -9.672 1 96.94 109 PHE A C 1
ATOM 866 O O . PHE A 1 109 ? 16.766 -0.929 -10.172 1 96.94 109 PHE A O 1
ATOM 873 N N . LEU A 1 110 ? 15.953 -1.925 -8.375 1 96.31 110 LEU A N 1
ATOM 874 C CA . LEU A 1 110 ? 16.797 -1.192 -7.43 1 96.31 110 LEU A CA 1
ATOM 875 C C . LEU A 1 110 ? 17.188 -2.078 -6.258 1 96.31 110 LEU A C 1
ATOM 877 O O . LEU A 1 110 ? 16.359 -2.803 -5.707 1 96.31 110 LEU A O 1
ATOM 881 N N . ASN A 1 111 ? 18.438 -2.133 -5.934 1 96.62 111 ASN A N 1
ATOM 882 C CA . ASN A 1 111 ? 18.906 -2.562 -4.617 1 96.62 111 ASN A CA 1
ATOM 883 C C . ASN A 1 111 ? 18.922 -1.404 -3.625 1 96.62 111 ASN A C 1
ATOM 885 O O . ASN A 1 111 ? 19.594 -0.396 -3.85 1 96.62 111 ASN A O 1
ATOM 889 N N . THR A 1 112 ? 18.188 -1.523 -2.586 1 94.25 112 THR A N 1
ATOM 890 C CA . THR A 1 112 ? 17.984 -0.374 -1.709 1 94.25 112 THR A CA 1
ATOM 891 C C . THR A 1 112 ? 19.016 -0.37 -0.583 1 94.25 112 THR A C 1
ATOM 893 O O . THR A 1 112 ? 18.891 0.385 0.383 1 94.25 112 THR A O 1
ATOM 896 N N . ASN A 1 113 ? 19.969 -1.3 -0.686 1 90.25 113 ASN A N 1
ATOM 897 C CA . ASN A 1 113 ? 21.109 -1.366 0.234 1 90.25 113 ASN A CA 1
ATOM 898 C C . ASN A 1 113 ? 20.641 -1.555 1.677 1 90.25 113 ASN A C 1
ATOM 900 O O . ASN A 1 113 ? 20.031 -2.572 2.01 1 90.25 113 ASN A O 1
ATOM 904 N N . ILE A 1 114 ? 20.766 -0.449 2.461 1 85.25 114 ILE A N 1
ATOM 905 C CA . ILE A 1 114 ? 20.516 -0.629 3.885 1 85.25 114 ILE A CA 1
ATOM 906 C C . ILE A 1 114 ? 19.078 -0.261 4.203 1 85.25 114 ILE A C 1
ATOM 908 O O . ILE A 1 114 ? 18.594 -0.517 5.309 1 85.25 114 ILE A O 1
ATOM 912 N N . HIS A 1 115 ? 18.406 0.27 3.297 1 89.31 115 HIS A N 1
ATOM 913 C CA . HIS A 1 115 ? 17.047 0.755 3.566 1 89.31 115 HIS A CA 1
ATOM 914 C C . HIS A 1 115 ? 16 -0.295 3.209 1 89.31 115 HIS A C 1
ATOM 916 O O . HIS A 1 115 ? 16.125 -0.974 2.186 1 89.31 115 HIS A O 1
ATOM 922 N N . GLN A 1 116 ? 15.055 -0.46 4.078 1 90.44 116 GLN A N 1
ATOM 923 C CA . GLN A 1 116 ? 13.906 -1.328 3.838 1 90.44 116 GLN A CA 1
ATOM 924 C C . GLN A 1 116 ? 12.836 -0.61 3.021 1 90.44 116 GLN A C 1
ATOM 926 O O . GLN A 1 116 ? 12.219 0.347 3.498 1 90.44 116 GLN A O 1
ATOM 931 N N . PRO A 1 117 ? 12.641 -1.09 1.745 1 94.38 117 PRO A N 1
ATOM 932 C CA . PRO A 1 117 ? 11.547 -0.467 0.994 1 94.38 117 PRO A CA 1
ATOM 933 C C . PRO A 1 117 ? 10.172 -0.922 1.469 1 94.38 117 PRO A C 1
ATOM 935 O O . PRO A 1 117 ? 9.953 -2.115 1.688 1 94.38 117 PRO A O 1
ATOM 938 N N . LEU A 1 118 ? 9.273 -0.018 1.67 1 91.69 118 LEU A N 1
ATOM 939 C CA . LEU A 1 118 ? 7.922 -0.311 2.137 1 91.69 118 LEU A CA 1
ATOM 940 C C . LEU A 1 118 ? 6.898 -0.03 1.042 1 91.69 118 LEU A C 1
ATOM 942 O O . LEU A 1 118 ? 6.836 -0.748 0.041 1 91.69 118 LEU A O 1
ATOM 946 N N . ASP A 1 119 ? 6.168 1.083 1.129 1 92.81 119 ASP A N 1
ATOM 947 C CA . ASP A 1 119 ? 5.16 1.441 0.137 1 92.81 119 ASP A CA 1
ATOM 948 C C . ASP A 1 119 ? 5.805 2.045 -1.108 1 92.81 119 ASP A C 1
ATOM 950 O O . ASP A 1 119 ? 6.848 2.697 -1.021 1 92.81 119 ASP A O 1
ATOM 954 N N . ILE A 1 120 ? 5.207 1.794 -2.246 1 96.44 120 ILE A N 1
ATOM 955 C CA . ILE A 1 120 ? 5.695 2.338 -3.508 1 96.44 120 ILE A CA 1
ATOM 956 C C . ILE A 1 120 ? 4.527 2.895 -4.316 1 96.44 120 ILE A C 1
ATOM 958 O O . ILE A 1 120 ? 3.4 2.412 -4.203 1 96.44 120 ILE A O 1
ATOM 962 N N . SER A 1 121 ? 4.82 3.873 -5.059 1 95.88 121 SER A N 1
ATOM 963 C CA . SER A 1 121 ? 3.887 4.48 -6 1 95.88 121 SER A CA 1
ATOM 964 C C . SER A 1 121 ? 4.609 5.016 -7.23 1 95.88 121 SER A C 1
ATOM 966 O O . SER A 1 121 ? 5.793 5.355 -7.16 1 95.88 121 SER A O 1
ATOM 968 N N . ILE A 1 122 ? 3.924 5.016 -8.312 1 95.25 122 ILE A N 1
ATOM 969 C CA . ILE A 1 122 ? 4.547 5.441 -9.562 1 95.25 122 ILE A CA 1
ATOM 970 C C . ILE A 1 122 ? 3.797 6.645 -10.133 1 95.25 122 ILE A C 1
ATOM 972 O O . ILE A 1 122 ? 2.562 6.68 -10.109 1 95.25 122 ILE A O 1
ATOM 976 N N . PHE A 1 123 ? 4.594 7.613 -10.531 1 93.38 123 PHE A N 1
ATOM 977 C CA . PHE A 1 123 ? 4.086 8.781 -11.242 1 93.38 123 PHE A CA 1
ATOM 978 C C . PHE A 1 123 ? 4.934 9.07 -12.477 1 93.38 123 PHE A C 1
ATOM 980 O O . PHE A 1 123 ? 6.133 9.336 -12.359 1 93.38 123 PHE A O 1
ATOM 987 N N . GLU A 1 124 ? 4.23 9 -13.633 1 92.12 124 GLU A N 1
ATOM 988 C CA . GLU A 1 124 ? 4.922 9.219 -14.898 1 92.12 124 GLU A CA 1
ATOM 989 C C . GLU A 1 124 ? 6.16 8.336 -15.008 1 92.12 124 GLU A C 1
ATOM 991 O O . GLU A 1 124 ? 6.059 7.105 -14.984 1 92.12 124 GLU A O 1
ATOM 996 N N . ASN A 1 125 ? 7.348 8.922 -14.992 1 93.38 125 ASN A N 1
ATOM 997 C CA . ASN A 1 125 ? 8.555 8.148 -15.242 1 93.38 125 ASN A CA 1
ATOM 998 C C . ASN A 1 125 ? 9.375 7.961 -13.969 1 93.38 125 ASN A C 1
ATOM 1000 O O . ASN A 1 125 ? 10.594 7.812 -14.031 1 93.38 125 ASN A O 1
ATOM 1004 N N . SER A 1 126 ? 8.664 8.039 -12.844 1 94.81 126 SER A N 1
ATOM 1005 C CA . SER A 1 126 ? 9.391 7.922 -11.586 1 94.81 126 SER A CA 1
ATOM 1006 C C . SER A 1 126 ? 8.656 7.008 -10.609 1 94.81 126 SER A C 1
ATOM 1008 O O . SER A 1 126 ? 7.426 6.945 -10.609 1 94.81 126 SER A O 1
ATOM 1010 N N . ILE A 1 127 ? 9.469 6.324 -9.875 1 95.88 127 ILE A N 1
ATOM 1011 C CA . ILE A 1 127 ? 8.938 5.535 -8.766 1 95.88 127 ILE A CA 1
ATOM 1012 C C . ILE A 1 127 ? 9.289 6.207 -7.438 1 95.88 127 ILE A C 1
ATOM 1014 O O . ILE A 1 127 ? 10.414 6.68 -7.254 1 95.88 127 ILE A O 1
ATOM 1018 N N . TYR A 1 128 ? 8.312 6.379 -6.59 1 94.12 128 TYR A N 1
ATOM 1019 C CA . TYR A 1 128 ? 8.445 6.879 -5.227 1 94.12 128 TYR A CA 1
ATOM 1020 C C . TYR A 1 128 ? 8.305 5.75 -4.215 1 94.12 128 TYR A C 1
ATOM 1022 O O . TYR A 1 128 ? 7.375 4.949 -4.293 1 94.12 128 TYR A O 1
ATOM 1030 N N . TRP A 1 129 ? 9.258 5.715 -3.354 1 94.38 129 TRP A N 1
ATOM 1031 C CA . TRP A 1 129 ? 9.156 4.625 -2.387 1 94.38 129 TRP A CA 1
ATOM 1032 C C . TRP A 1 129 ? 9.531 5.105 -0.988 1 94.38 129 TRP A C 1
ATOM 1034 O O . TRP A 1 129 ? 10.336 6.027 -0.837 1 94.38 129 TRP A O 1
ATOM 1044 N N . LEU A 1 130 ? 8.867 4.52 -0.025 1 91.5 130 LEU A N 1
ATOM 1045 C CA . LEU A 1 130 ? 9.047 4.84 1.387 1 91.5 130 LEU A CA 1
ATOM 1046 C C . LEU A 1 130 ? 10.18 4.027 1.989 1 91.5 130 LEU A C 1
ATOM 1048 O O . LEU A 1 130 ? 10.18 2.795 1.908 1 91.5 130 LEU A O 1
ATOM 1052 N N . MET A 1 131 ? 11.125 4.793 2.555 1 88.75 131 MET A N 1
ATOM 1053 C CA . MET A 1 131 ? 12.227 4.152 3.27 1 88.75 131 MET A CA 1
ATOM 1054 C C . MET A 1 131 ? 11.836 3.869 4.719 1 88.75 131 MET A C 1
ATOM 1056 O O . MET A 1 131 ? 11.688 4.797 5.516 1 88.75 131 MET A O 1
ATOM 1060 N N . GLY A 1 132 ? 11.742 2.682 5.043 1 81.12 132 GLY A N 1
ATOM 1061 C CA . GLY A 1 132 ? 11.312 2.293 6.375 1 81.12 132 GLY A CA 1
ATOM 1062 C C . GLY A 1 132 ? 12.352 2.578 7.445 1 81.12 132 GLY A C 1
ATOM 1063 O O . GLY A 1 132 ? 12.008 2.775 8.609 1 81.12 132 GLY A O 1
ATOM 1064 N N . SER A 1 133 ? 13.578 2.658 7.027 1 76.38 133 SER A N 1
ATOM 1065 C CA . SER A 1 133 ? 14.672 2.818 7.973 1 76.38 133 SER A CA 1
ATOM 1066 C C . SER A 1 133 ? 14.68 4.215 8.586 1 76.38 133 SER A C 1
ATOM 1068 O O . SER A 1 133 ? 14.906 4.375 9.789 1 76.38 133 SER A O 1
ATOM 1070 N N . ASN A 1 134 ? 14.375 5.23 7.77 1 79 134 ASN A N 1
ATOM 1071 C CA . ASN A 1 134 ? 14.461 6.594 8.273 1 79 134 ASN A CA 1
ATOM 1072 C C . ASN A 1 134 ? 13.211 7.398 7.922 1 79 134 ASN A C 1
ATOM 1074 O O . ASN A 1 134 ? 13.172 8.617 8.133 1 79 134 ASN A O 1
ATOM 1078 N N . SER A 1 135 ? 12.25 6.707 7.352 1 81.88 135 SER A N 1
ATOM 1079 C CA . SER A 1 135 ? 10.938 7.293 7.102 1 81.88 135 SER A CA 1
ATOM 1080 C C . SER A 1 135 ? 11.023 8.414 6.07 1 81.88 135 SER A C 1
ATOM 1082 O O . SER A 1 135 ? 10.352 9.438 6.207 1 81.88 135 SER A O 1
ATOM 1084 N N . GLN A 1 136 ? 11.938 8.289 5.156 1 87 136 GLN A N 1
ATOM 1085 C CA . GLN A 1 136 ? 12.055 9.219 4.039 1 87 136 GLN A CA 1
ATOM 1086 C C . GLN A 1 136 ? 11.477 8.625 2.762 1 87 136 GLN A C 1
ATOM 1088 O O . GLN A 1 136 ? 11.258 7.41 2.678 1 87 136 GLN A O 1
ATOM 1093 N N . ILE A 1 137 ? 11.188 9.531 1.892 1 90.94 137 ILE A N 1
ATOM 1094 C CA . ILE A 1 137 ? 10.695 9.109 0.581 1 90.94 137 ILE A CA 1
ATOM 1095 C C . ILE A 1 137 ? 11.773 9.375 -0.475 1 90.94 137 ILE A C 1
ATOM 1097 O O . ILE A 1 137 ? 12.359 10.453 -0.51 1 90.94 137 ILE A O 1
ATOM 1101 N N . GLN A 1 138 ? 12.086 8.359 -1.208 1 94.12 138 GLN A N 1
ATOM 1102 C CA . GLN A 1 138 ? 13.023 8.5 -2.318 1 94.12 138 GLN A CA 1
ATOM 1103 C C . GLN A 1 138 ? 12.312 8.375 -3.66 1 94.12 138 GLN A C 1
ATOM 1105 O O . GLN A 1 138 ? 11.422 7.531 -3.82 1 94.12 138 GLN A O 1
ATOM 1110 N N . LYS A 1 139 ? 12.719 9.25 -4.57 1 93.44 139 LYS A N 1
ATOM 1111 C CA . LYS A 1 139 ? 12.234 9.25 -5.949 1 93.44 139 LYS A CA 1
ATOM 1112 C C . LYS A 1 139 ? 13.32 8.766 -6.91 1 93.44 139 LYS A C 1
ATOM 1114 O O . LYS A 1 139 ? 14.453 9.258 -6.879 1 93.44 139 LYS A O 1
ATOM 1119 N N . CYS A 1 140 ? 12.992 7.762 -7.719 1 96.12 140 CYS A N 1
ATOM 1120 C CA . CYS A 1 140 ? 13.93 7.246 -8.703 1 96.12 140 CYS A CA 1
ATOM 1121 C C . CYS A 1 140 ? 13.312 7.246 -10.102 1 96.12 140 CYS A C 1
ATOM 1123 O O . CYS A 1 140 ? 12.133 6.914 -10.258 1 96.12 140 CYS A O 1
ATOM 1125 N N . LYS A 1 141 ? 14.086 7.586 -11.086 1 95.44 141 LYS A N 1
ATOM 1126 C CA . LYS A 1 141 ? 13.625 7.512 -12.469 1 95.44 141 LYS A CA 1
ATOM 1127 C C . LYS A 1 141 ? 13.477 6.062 -12.922 1 95.44 141 LYS A C 1
ATOM 1129 O O . LYS A 1 141 ? 14.328 5.227 -12.633 1 95.44 141 LYS A O 1
ATOM 1134 N N . LEU A 1 142 ? 12.383 5.82 -13.609 1 94.25 142 LEU A N 1
ATOM 1135 C CA . LEU A 1 142 ? 12.062 4.457 -14.016 1 94.25 142 LEU A CA 1
ATOM 1136 C C . LEU A 1 142 ? 12.852 4.066 -15.266 1 94.25 142 LEU A C 1
ATOM 1138 O O . LEU A 1 142 ? 13.203 2.898 -15.438 1 94.25 142 LEU A O 1
ATOM 1142 N N . TYR A 1 143 ? 12.992 5.133 -16.031 1 87.75 143 TYR A N 1
ATOM 1143 C CA . TYR A 1 143 ? 13.555 4.836 -17.344 1 87.75 143 TYR A CA 1
ATOM 1144 C C . TYR A 1 143 ? 14.914 5.504 -17.516 1 87.75 143 TYR A C 1
ATOM 1146 O O . TYR A 1 143 ? 15.156 6.578 -16.969 1 87.75 143 TYR A O 1
ATOM 1154 N N . ALA A 1 144 ? 15.922 4.922 -18.156 1 79.44 144 ALA A N 1
ATOM 1155 C CA . ALA A 1 144 ? 17.219 5.449 -18.578 1 79.44 144 ALA A CA 1
ATOM 1156 C C . ALA A 1 144 ? 18.25 5.309 -17.453 1 79.44 144 ALA A C 1
ATOM 1158 O O . ALA A 1 144 ? 18.516 4.195 -16.984 1 79.44 144 ALA A O 1
ATOM 1159 N N . ASN A 1 145 ? 18.703 6.531 -16.734 1 73.75 145 ASN A N 1
ATOM 1160 C CA . ASN A 1 145 ? 19.844 6.492 -15.828 1 73.75 145 ASN A CA 1
ATOM 1161 C C . ASN A 1 145 ? 19.406 6.176 -14.398 1 73.75 145 ASN A C 1
ATOM 1163 O O . ASN A 1 145 ? 20.234 6.078 -13.5 1 73.75 145 ASN A O 1
ATOM 1167 N N . ARG A 1 146 ? 18.281 5.707 -14.109 1 82.06 146 ARG A N 1
ATOM 1168 C CA . ARG A 1 146 ? 17.688 5.309 -12.836 1 82.06 146 ARG A CA 1
ATOM 1169 C C . ARG A 1 146 ? 18.219 6.172 -11.695 1 82.06 146 ARG A C 1
ATOM 1171 O O . ARG A 1 146 ? 18.547 5.66 -10.625 1 82.06 146 ARG A O 1
ATOM 1178 N N . SER A 1 147 ? 18.531 7.449 -11.891 1 92.25 147 SER A N 1
ATOM 1179 C CA . SER A 1 147 ? 18.969 8.375 -10.844 1 92.25 147 SER A CA 1
ATOM 1180 C C . SER A 1 147 ? 17.906 8.508 -9.758 1 92.25 147 SER A C 1
ATOM 1182 O O . SER A 1 147 ? 16.703 8.539 -10.047 1 92.25 147 SER A O 1
ATOM 1184 N N . CYS A 1 148 ? 18.422 8.523 -8.523 1 94.56 148 CYS A N 1
ATOM 1185 C CA . CYS A 1 148 ? 17.516 8.617 -7.375 1 94.56 148 CYS A CA 1
ATOM 1186 C C . CYS A 1 148 ? 17.812 9.875 -6.562 1 94.56 148 CYS A C 1
ATO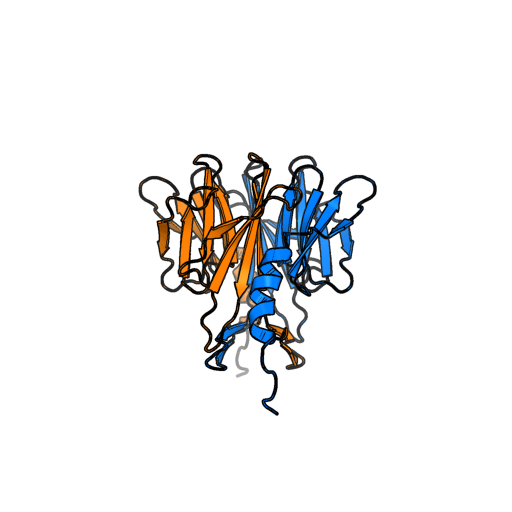M 1188 O O . CYS A 1 148 ? 18.953 10.336 -6.496 1 94.56 148 CYS A O 1
ATOM 1190 N N . GLU A 1 149 ? 16.75 10.43 -5.988 1 92.38 149 GLU A N 1
ATOM 1191 C CA . GLU A 1 149 ? 16.875 11.57 -5.086 1 92.38 149 GLU A CA 1
ATOM 1192 C C . GLU A 1 149 ? 15.938 11.43 -3.889 1 92.38 149 GLU A C 1
ATOM 1194 O O . GLU A 1 149 ? 14.859 10.844 -4.004 1 92.38 149 GLU A O 1
ATOM 1199 N N . ILE A 1 150 ? 16.328 11.953 -2.744 1 90.38 150 ILE A N 1
ATOM 1200 C CA . ILE A 1 150 ? 15.492 11.992 -1.553 1 90.38 150 ILE A CA 1
ATOM 1201 C C . ILE A 1 150 ? 14.539 13.18 -1.639 1 90.38 150 ILE A C 1
ATOM 1203 O O . ILE A 1 150 ? 14.953 14.297 -1.959 1 90.38 150 ILE A O 1
ATOM 1207 N N . MET A 1 151 ? 13.273 12.852 -1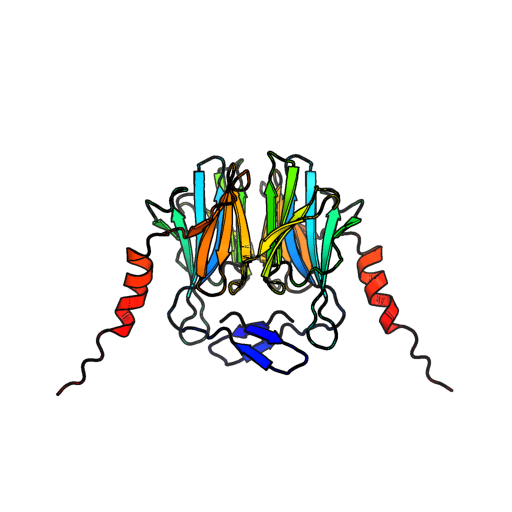.458 1 86.94 151 MET A N 1
ATOM 1208 C CA . MET A 1 151 ? 12.289 13.93 -1.478 1 86.94 151 MET A CA 1
ATOM 1209 C C . MET A 1 151 ? 12.328 14.727 -0.178 1 86.94 151 MET A C 1
ATOM 1211 O O . MET A 1 151 ? 12.406 14.148 0.908 1 86.94 151 MET A O 1
ATOM 1215 N N . ASP A 1 152 ? 12.492 16.031 -0.287 1 74.38 152 ASP A N 1
ATOM 1216 C CA . ASP A 1 152 ? 12.453 16.906 0.88 1 74.38 152 ASP A CA 1
ATOM 1217 C C . ASP A 1 152 ? 11.008 17.219 1.286 1 74.38 152 ASP A C 1
ATOM 1219 O O . ASP A 1 152 ? 10.414 18.172 0.809 1 74.38 152 ASP A O 1
ATOM 1223 N N . ILE A 1 153 ? 10.406 16.219 1.722 1 67.75 153 ILE A N 1
ATOM 1224 C CA . ILE A 1 153 ? 9.039 16.5 2.146 1 67.75 153 ILE A CA 1
ATOM 1225 C C . ILE A 1 153 ? 9.062 17.391 3.389 1 67.75 153 ILE A C 1
ATOM 1227 O O . ILE A 1 153 ? 9.977 17.297 4.207 1 67.75 153 ILE A O 1
ATOM 1231 N N . GLY A 1 154 ? 8.844 18.719 3.201 1 52.28 154 GLY A N 1
ATOM 1232 C CA . GLY A 1 154 ? 8.906 19.828 4.141 1 52.28 154 GLY A CA 1
ATOM 1233 C C . GLY A 1 154 ? 9.195 19.391 5.562 1 52.28 154 GLY A C 1
ATOM 1234 O O . GLY A 1 154 ? 8.336 18.797 6.219 1 52.28 154 GLY A O 1
ATOM 1235 N N . SER A 1 155 ? 10.305 18.781 5.848 1 45.56 155 SER A N 1
ATOM 1236 C CA . SER A 1 155 ? 10.906 18.781 7.18 1 45.56 155 SER A CA 1
ATOM 1237 C C . SER A 1 155 ? 10.453 19.984 7.992 1 45.56 155 SER A C 1
ATOM 1239 O O . SER A 1 155 ? 10.625 20.031 9.211 1 45.56 155 SER A O 1
ATOM 1241 N N . SER A 1 156 ? 10.562 21.25 7.309 1 40.94 156 SER A N 1
ATOM 1242 C CA . SER A 1 156 ? 10.57 22.281 8.336 1 40.94 156 SER A CA 1
ATOM 1243 C C . SER A 1 156 ? 9.594 21.953 9.461 1 40.94 156 SER A C 1
ATOM 1245 O O . SER A 1 156 ? 9.891 22.188 10.633 1 40.94 156 SER A O 1
ATOM 1247 N N . ASN A 1 157 ? 8.328 21.609 9.125 1 36.19 157 ASN A N 1
ATOM 1248 C CA . ASN A 1 157 ? 7.383 21.469 10.227 1 36.19 157 ASN A CA 1
ATOM 1249 C C . ASN A 1 157 ? 7.359 20.031 10.766 1 36.19 157 ASN A C 1
ATOM 1251 O O . ASN A 1 157 ? 6.629 19.734 11.711 1 36.19 157 ASN A O 1
ATOM 1255 N N . ILE A 1 158 ? 7.91 19.094 10.141 1 37.84 158 ILE A N 1
ATOM 1256 C CA . ILE A 1 158 ? 7.867 17.781 10.789 1 37.84 158 ILE A CA 1
ATOM 1257 C C . ILE A 1 158 ? 8.891 17.734 11.922 1 37.84 158 ILE A C 1
ATOM 1259 O O . ILE A 1 158 ? 8.602 17.234 13.008 1 37.84 158 ILE A O 1
ATOM 1263 N N . HIS A 1 159 ? 10.109 18.109 11.688 1 35 159 HIS A N 1
ATOM 1264 C CA . HIS A 1 159 ? 11.062 18.266 12.773 1 35 159 HIS A CA 1
ATOM 1265 C C . HIS A 1 159 ? 10.641 19.359 13.734 1 35 159 HIS A C 1
ATOM 1267 O O . HIS A 1 159 ? 11.039 19.375 14.906 1 35 159 HIS A O 1
ATOM 1273 N N . LYS A 1 160 ? 10.117 20.484 13.242 1 33.03 160 LYS A N 1
ATOM 1274 C CA . LYS A 1 160 ? 9.727 21.516 14.203 1 33.03 160 LYS A CA 1
ATOM 1275 C C . LYS A 1 160 ? 8.727 20.953 15.219 1 33.03 160 LYS A C 1
ATOM 1277 O O . LYS A 1 160 ? 8.789 21.281 16.406 1 33.03 160 LYS A O 1
ATOM 1282 N N . TYR A 1 161 ? 7.82 20.234 14.766 1 29.92 161 TYR A N 1
ATOM 1283 C CA . TYR A 1 161 ? 6.953 19.703 15.812 1 29.92 161 TYR A CA 1
ATOM 1284 C C . TYR A 1 161 ? 7.629 18.562 16.547 1 29.92 161 TYR A C 1
ATOM 1286 O O . TYR A 1 161 ? 7.293 18.266 17.703 1 29.92 161 TYR A O 1
ATOM 1294 N N . PHE A 1 162 ? 8.617 17.875 15.938 1 29.52 162 PHE A N 1
ATOM 1295 C CA . PHE A 1 162 ? 9.305 16.922 16.812 1 29.52 162 PHE A CA 1
ATOM 1296 C C . PHE A 1 162 ? 10.359 17.641 17.656 1 29.52 162 PHE A C 1
ATOM 1298 O O . PHE A 1 162 ? 10.688 17.188 18.75 1 29.52 162 PHE A O 1
ATOM 1305 N N . ALA A 1 163 ? 10.992 18.719 17.172 1 29.25 163 ALA A N 1
ATOM 1306 C CA . ALA A 1 163 ? 12.047 19.359 17.953 1 29.25 163 ALA A CA 1
ATOM 1307 C C . ALA A 1 163 ? 11.469 20 19.219 1 29.25 163 ALA A C 1
ATOM 1309 O O . ALA A 1 163 ? 12.203 20.281 20.172 1 29.25 163 ALA A O 1
ATOM 1310 N N . ILE A 1 164 ? 10.273 20.438 19.219 1 28.22 164 ILE A N 1
ATOM 1311 C CA . ILE A 1 164 ? 9.914 21.172 20.422 1 28.22 164 ILE A CA 1
ATOM 1312 C C . ILE A 1 164 ? 10.07 20.266 21.641 1 28.22 164 ILE A C 1
ATOM 1314 O O . ILE A 1 164 ? 10.531 20.703 22.703 1 28.22 164 ILE A O 1
ATOM 1318 N N . LEU A 1 165 ? 9.75 19.016 21.484 1 27.67 165 LEU A N 1
ATOM 1319 C CA . LEU A 1 165 ? 9.672 18.453 22.828 1 27.67 165 LEU A CA 1
ATOM 1320 C C . LEU A 1 165 ? 11.07 18.156 23.375 1 27.67 165 LEU A C 1
ATOM 1322 O O . LEU A 1 165 ? 11.219 17.766 24.531 1 27.67 165 LEU A O 1
ATOM 1326 N N . HIS A 1 166 ? 12.047 18.141 22.516 1 28.5 166 HIS A N 1
ATOM 1327 C CA . HIS A 1 166 ? 13.25 17.797 23.266 1 28.5 166 HIS A CA 1
ATOM 1328 C C . HIS A 1 166 ? 13.812 19.016 24 1 28.5 166 HIS A C 1
ATOM 1330 O O . HIS A 1 166 ? 14.82 18.906 24.703 1 28.5 166 HIS A O 1
ATOM 1336 N N . VAL A 1 167 ? 13.547 20.25 23.594 1 26.08 167 VAL A N 1
ATOM 1337 C CA . VAL A 1 167 ? 14.586 21.203 23.984 1 26.08 167 VAL A CA 1
ATOM 1338 C C . VAL A 1 167 ? 14.602 21.328 25.516 1 26.08 167 VAL A C 1
ATOM 1340 O O . VAL A 1 167 ? 15.672 21.484 26.109 1 26.08 167 VAL A O 1
ATOM 1343 N N . SER A 1 168 ? 13.531 21.781 26.172 1 27.12 168 SER A N 1
ATOM 1344 C CA . SER A 1 168 ? 13.852 22.75 27.203 1 27.12 168 SER A CA 1
ATOM 1345 C C . SER A 1 168 ? 14.367 22.078 28.469 1 27.12 168 SER A C 1
ATOM 1347 O O . SER A 1 168 ? 14.164 22.562 29.578 1 27.12 168 SER A O 1
ATOM 1349 N N . ARG A 1 169 ? 14.945 20.875 28.609 1 25.69 169 ARG A N 1
ATOM 1350 C CA . ARG A 1 169 ? 15.359 20.578 29.984 1 25.69 169 ARG A CA 1
ATOM 1351 C C . ARG A 1 169 ? 16.625 21.344 30.344 1 25.69 169 ARG A C 1
ATOM 1353 O O . ARG A 1 169 ? 17.719 20.969 29.938 1 25.69 169 ARG A O 1
ATOM 1360 N N . HIS A 1 170 ? 16.656 22.688 30.172 1 23.75 170 HIS A N 1
ATOM 1361 C CA . HIS A 1 170 ? 17.734 23.312 30.922 1 23.75 170 HIS A CA 1
ATOM 1362 C C . HIS A 1 170 ? 17.656 22.984 32.406 1 23.75 170 HIS A C 1
ATOM 1364 O O . HIS A 1 170 ? 16.578 23.031 33 1 23.75 170 HIS A O 1
ATOM 1370 N N . PRO A 1 171 ? 18.609 22.281 32.969 1 25.06 171 PRO A N 1
ATOM 1371 C CA . PRO A 1 171 ? 18.844 22.25 34.438 1 25.06 171 PRO A CA 1
ATOM 1372 C C . PRO A 1 171 ? 18.828 23.641 35.062 1 25.06 171 PRO A C 1
ATOM 1374 O O . PRO A 1 171 ? 19.219 24.625 34.406 1 25.06 171 PRO A O 1
ATOM 1377 N N . LEU A 1 172 ? 17.906 23.938 35.844 1 26.5 172 LEU A N 1
ATOM 1378 C CA . LEU A 1 172 ? 18.094 24.938 36.875 1 26.5 172 LEU A CA 1
ATOM 1379 C C . LEU A 1 172 ? 19.422 24.75 37.594 1 26.5 172 LEU A C 1
ATOM 1381 O O . LEU A 1 172 ? 19.719 23.656 38.094 1 26.5 172 LEU A O 1
ATOM 1385 N N . GLY A 1 173 ? 20.422 25.453 37.125 1 21.73 173 GLY A N 1
ATOM 1386 C CA . GLY A 1 173 ? 21.297 25.969 38.156 1 21.73 173 GLY A CA 1
ATOM 1387 C C . GLY A 1 173 ? 20.609 26.938 39.094 1 21.73 173 GLY A C 1
ATOM 1388 O O . GLY A 1 173 ? 19.562 27.484 38.75 1 21.73 173 GLY A O 1
ATOM 1389 N N . MET B 1 1 ? 6.336 1.756 16.656 1 26.7 1 MET B N 1
ATOM 1390 C CA . MET B 1 1 ? 7.426 0.783 16.609 1 26.7 1 MET B CA 1
ATOM 1391 C C . MET B 1 1 ? 7.078 -0.38 15.688 1 26.7 1 MET B C 1
ATOM 1393 O O . MET B 1 1 ? 5.988 -0.948 15.781 1 26.7 1 MET B O 1
ATOM 1397 N N . ILE B 1 2 ? 7.508 -0.509 14.477 1 31.42 2 ILE B N 1
ATOM 1398 C CA . ILE B 1 2 ? 7.312 -1.665 13.609 1 31.42 2 ILE B CA 1
ATOM 1399 C C . ILE B 1 2 ? 8.398 -2.703 13.891 1 31.42 2 ILE B C 1
ATOM 1401 O O . ILE B 1 2 ? 9.586 -2.385 13.875 1 31.42 2 ILE B O 1
ATOM 1405 N N . LYS B 1 3 ? 8.109 -3.756 14.688 1 34.72 3 LYS B N 1
ATOM 1406 C CA . LYS B 1 3 ? 9.039 -4.84 14.992 1 34.72 3 LYS B CA 1
ATOM 1407 C C . LYS B 1 3 ? 9.055 -5.883 13.875 1 34.72 3 LYS B C 1
ATOM 1409 O O . LYS B 1 3 ? 7.996 -6.289 13.391 1 34.72 3 LYS B O 1
ATOM 1414 N N . VAL B 1 4 ? 10.203 -5.984 13.172 1 36.31 4 VAL B N 1
ATOM 1415 C CA . VAL B 1 4 ? 10.453 -7.145 12.32 1 36.31 4 VAL B CA 1
ATOM 1416 C C . VAL B 1 4 ? 11.141 -8.242 13.133 1 36.31 4 VAL B C 1
ATOM 1418 O O . VAL B 1 4 ? 12.109 -7.977 13.852 1 36.31 4 VAL B O 1
ATOM 1421 N N . CYS B 1 5 ? 10.391 -9.227 13.586 1 36 5 CYS B N 1
ATOM 1422 C CA . CYS B 1 5 ? 10.961 -10.258 14.445 1 36 5 CYS B CA 1
ATOM 1423 C C . CYS B 1 5 ? 11.422 -11.461 13.633 1 36 5 CYS B C 1
ATOM 1425 O O . CYS B 1 5 ? 10.773 -11.828 12.648 1 36 5 CYS B O 1
ATOM 1427 N N . ASN B 1 6 ? 12.688 -11.625 13.688 1 35.25 6 ASN B N 1
ATOM 1428 C CA . ASN B 1 6 ? 13.227 -12.891 13.203 1 35.25 6 ASN B CA 1
ATOM 1429 C C . ASN B 1 6 ? 12.812 -14.055 14.109 1 35.25 6 ASN B C 1
ATOM 1431 O O . ASN B 1 6 ? 13.172 -14.086 15.281 1 35.25 6 ASN B O 1
ATOM 1435 N N . LEU B 1 7 ? 11.812 -14.805 13.633 1 32.34 7 LEU B N 1
ATOM 1436 C CA . LEU B 1 7 ? 11.25 -15.852 14.477 1 32.34 7 LEU B CA 1
ATOM 1437 C C . LEU B 1 7 ? 12.336 -16.844 14.898 1 32.34 7 LEU B C 1
ATOM 1439 O O . LEU B 1 7 ? 12.211 -17.5 15.938 1 32.34 7 LEU B O 1
ATOM 1443 N N . LYS B 1 8 ? 13.219 -17.234 14.039 1 33.69 8 LYS B N 1
ATOM 1444 C CA . LYS B 1 8 ? 14.156 -18.281 14.469 1 33.69 8 LYS B CA 1
ATOM 1445 C C . LYS B 1 8 ? 15.023 -17.797 15.617 1 33.69 8 LYS B C 1
ATOM 1447 O O . LYS B 1 8 ? 15.32 -18.547 16.547 1 33.69 8 LYS B O 1
ATOM 1452 N N . GLN B 1 9 ? 15.648 -16.625 15.32 1 39.72 9 GLN B N 1
ATOM 1453 C CA . GLN B 1 9 ? 16.625 -16.266 16.344 1 39.72 9 GLN B CA 1
ATOM 1454 C C . GLN B 1 9 ? 15.969 -15.484 17.484 1 39.72 9 GLN B C 1
ATOM 1456 O O . GLN B 1 9 ? 16.625 -15.164 18.469 1 39.72 9 GLN B O 1
ATOM 1461 N N . GLN B 1 10 ? 14.711 -15.688 17.766 1 34.28 10 GLN B N 1
ATOM 1462 C CA . GLN B 1 10 ? 14.07 -14.945 18.859 1 34.28 10 GLN B CA 1
ATOM 1463 C C . GLN B 1 10 ? 14.492 -13.484 18.844 1 34.28 10 GLN B C 1
ATOM 1465 O O . GLN B 1 10 ? 14.664 -12.867 19.891 1 34.28 10 GLN B O 1
ATOM 1470 N N . LYS B 1 11 ? 15.172 -13.156 17.875 1 32.34 11 LYS B N 1
ATOM 1471 C CA . LYS B 1 11 ? 15.68 -11.789 17.938 1 32.34 11 LYS B CA 1
ATOM 1472 C C . LYS B 1 11 ? 14.789 -10.836 17.141 1 32.34 11 LYS B C 1
ATOM 1474 O O . LYS B 1 11 ? 14.406 -11.125 16.016 1 32.34 11 LYS B O 1
ATOM 1479 N N . CYS B 1 12 ? 13.844 -10.266 17.703 1 33.78 12 CYS B N 1
ATOM 1480 C CA . CYS B 1 12 ? 13.008 -9.219 17.141 1 33.78 12 CYS B CA 1
ATOM 1481 C C . CYS B 1 12 ? 13.773 -7.902 17.047 1 33.78 12 CYS B C 1
ATOM 1483 O O . CYS B 1 12 ? 14.562 -7.574 17.953 1 33.78 12 CYS B O 1
ATOM 1485 N N . ALA B 1 13 ? 14.227 -7.648 15.945 1 32.06 13 ALA B N 1
ATOM 1486 C CA . ALA B 1 13 ? 14.789 -6.301 15.898 1 32.06 13 ALA B CA 1
ATOM 1487 C C . ALA B 1 13 ? 13.695 -5.246 16.078 1 32.06 13 ALA B C 1
ATOM 1489 O O . ALA B 1 13 ? 12.641 -5.324 15.438 1 32.06 13 ALA B O 1
ATOM 1490 N N . THR B 1 14 ? 13.539 -4.852 17.219 1 31.56 14 THR B N 1
ATOM 1491 C CA . THR B 1 14 ? 12.711 -3.688 17.531 1 31.56 14 THR B CA 1
ATOM 1492 C C . THR B 1 14 ? 13.125 -2.488 16.688 1 31.56 14 THR B C 1
ATOM 1494 O O . THR B 1 14 ? 14.289 -2.092 16.688 1 31.56 14 THR B O 1
ATOM 1497 N N . VAL B 1 15 ? 12.484 -2.404 15.508 1 32.78 15 VAL B N 1
ATOM 1498 C CA . VAL B 1 15 ? 12.711 -1.033 15.062 1 32.78 15 VAL B CA 1
ATOM 1499 C C . VAL B 1 15 ? 12.406 -0.062 16.203 1 32.78 15 VAL B C 1
ATOM 1501 O O . VAL B 1 15 ? 11.336 -0.115 16.797 1 32.78 15 VAL B O 1
ATOM 1504 N N . VAL B 1 16 ? 13.32 0.239 16.812 1 32.03 16 VAL B N 1
ATOM 1505 C CA . VAL B 1 16 ? 13.352 1.232 17.875 1 32.03 16 VAL B CA 1
ATOM 1506 C C . VAL B 1 16 ? 12.273 2.291 17.625 1 32.03 16 VAL B C 1
ATOM 1508 O O . VAL B 1 16 ? 12.211 2.867 16.531 1 32.03 16 VAL B O 1
ATOM 1511 N N . LYS B 1 17 ? 11.117 1.964 18.328 1 41.12 17 LYS B N 1
ATOM 1512 C CA . LYS B 1 17 ? 10.188 3.062 18.562 1 41.12 17 LYS B CA 1
ATOM 1513 C C . LYS B 1 17 ? 10.93 4.367 18.844 1 41.12 17 LYS B C 1
ATOM 1515 O O . LYS B 1 17 ? 11.633 4.48 19.859 1 41.12 17 LYS B O 1
ATOM 1520 N N . ILE B 1 18 ? 11.43 4.883 17.875 1 41.53 18 ILE B N 1
ATOM 1521 C CA . ILE B 1 18 ? 11.867 6.203 18.328 1 41.53 18 ILE B CA 1
ATOM 1522 C C . ILE B 1 18 ? 10.656 7.016 18.781 1 41.53 18 ILE B C 1
ATOM 1524 O O . ILE B 1 18 ? 9.805 7.391 17.969 1 41.53 18 ILE B O 1
ATOM 1528 N N . GLU B 1 19 ? 10.203 6.75 20.062 1 50.06 19 GLU B N 1
ATOM 1529 C CA . GLU B 1 19 ? 9.18 7.57 20.703 1 50.06 19 GLU B CA 1
ATOM 1530 C C . GLU B 1 19 ? 9.281 9.023 20.25 1 50.06 19 GLU B C 1
ATOM 1532 O O . GLU B 1 19 ? 10.375 9.57 20.141 1 50.06 19 GLU B O 1
ATOM 1537 N N . GLY B 1 20 ? 8.156 9.508 19.797 1 57.12 20 GLY B N 1
ATOM 1538 C CA . GLY B 1 20 ? 8.055 10.938 19.531 1 57.12 20 GLY B CA 1
ATOM 1539 C C . GLY B 1 20 ? 8.367 11.297 18.078 1 57.12 20 GLY B C 1
ATOM 1540 O O . GLY B 1 20 ? 8.039 12.391 17.625 1 57.12 20 GLY B O 1
ATOM 1541 N N . VAL B 1 21 ? 8.961 10.234 17.406 1 65.25 21 VAL B N 1
ATOM 1542 C CA . VAL B 1 21 ? 9.281 10.617 16.031 1 65.25 21 VAL B CA 1
ATOM 1543 C C . VAL B 1 21 ? 8.227 10.07 15.078 1 65.25 21 VAL B C 1
ATOM 1545 O O . VAL B 1 21 ? 7.867 8.891 15.148 1 65.25 21 VAL B O 1
ATOM 1548 N N . ALA B 1 22 ? 7.66 10.891 14.32 1 77.69 22 ALA B N 1
ATOM 1549 C CA . ALA B 1 22 ? 6.684 10.492 13.305 1 77.69 22 ALA B CA 1
ATOM 1550 C C . ALA B 1 22 ? 7.332 9.625 12.234 1 77.69 22 ALA B C 1
ATOM 1552 O O . ALA B 1 22 ? 8.453 9.898 11.789 1 77.69 22 ALA B O 1
ATOM 1553 N N . LYS B 1 23 ? 6.715 8.469 11.969 1 80.38 23 LYS B N 1
ATOM 1554 C CA . LYS B 1 23 ? 7.16 7.574 10.898 1 80.38 23 LYS B CA 1
ATOM 1555 C C . LYS B 1 23 ? 6.168 7.562 9.742 1 80.38 23 LYS B C 1
ATOM 1557 O O . LYS B 1 23 ? 4.961 7.449 9.953 1 80.38 23 LYS B O 1
ATOM 1562 N N . VAL B 1 24 ? 6.711 7.754 8.562 1 82.31 24 VAL B N 1
ATOM 1563 C CA . VAL B 1 24 ? 5.863 7.645 7.379 1 82.31 24 VAL B CA 1
ATOM 1564 C C . VAL B 1 24 ? 5.367 6.211 7.227 1 82.31 24 VAL B C 1
ATOM 1566 O O . VAL B 1 24 ? 6.145 5.258 7.344 1 82.31 24 VAL B O 1
ATOM 1569 N N . THR B 1 25 ? 4.047 6.027 6.961 1 85.12 25 THR B N 1
ATOM 1570 C CA . THR B 1 25 ? 3.49 4.676 7.008 1 85.12 25 THR B CA 1
ATOM 1571 C C . THR B 1 25 ? 2.824 4.32 5.684 1 85.12 25 THR B C 1
ATOM 1573 O O . THR B 1 25 ? 2.703 3.145 5.34 1 85.12 25 THR B O 1
ATOM 1576 N N . SER B 1 26 ? 2.373 5.223 4.953 1 91.06 26 SER B N 1
ATOM 1577 C CA . SER B 1 26 ? 1.737 4.965 3.666 1 91.06 26 SER B CA 1
ATOM 1578 C C . SER B 1 26 ? 1.956 6.125 2.699 1 91.06 26 SER B C 1
ATOM 1580 O O . SER B 1 26 ? 2.148 7.266 3.125 1 91.06 26 SER B O 1
ATOM 1582 N N . LEU B 1 27 ? 1.924 5.785 1.451 1 93.5 27 LEU B N 1
ATOM 1583 C CA . LEU B 1 27 ? 2.143 6.758 0.388 1 93.5 27 LEU B CA 1
ATOM 1584 C C . LEU B 1 27 ? 1.283 6.438 -0.83 1 93.5 27 LEU B C 1
ATOM 1586 O O . LEU B 1 27 ? 1.128 5.273 -1.195 1 93.5 27 LEU B O 1
ATOM 1590 N N . ILE B 1 28 ? 0.7 7.492 -1.425 1 94.5 28 ILE B N 1
ATOM 1591 C CA . ILE B 1 28 ? -0.01 7.312 -2.686 1 94.5 28 ILE B CA 1
ATOM 1592 C C . ILE B 1 28 ? 0.087 8.586 -3.521 1 94.5 28 ILE B C 1
ATOM 1594 O O .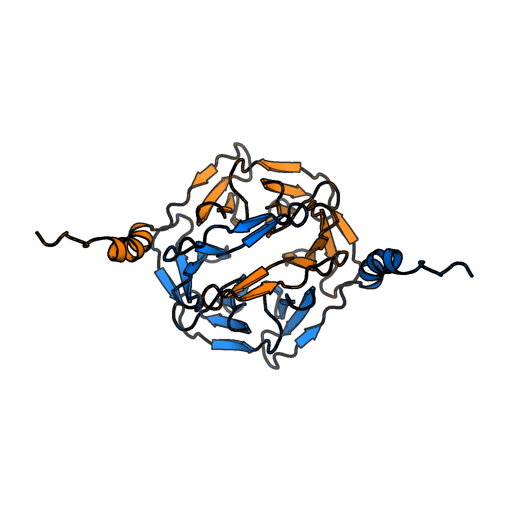 ILE B 1 28 ? 0.223 9.68 -2.977 1 94.5 28 ILE B O 1
ATOM 1598 N N . ILE B 1 29 ? 0.078 8.414 -4.77 1 93.44 29 ILE B N 1
ATOM 1599 C CA . ILE B 1 29 ? 0.153 9.547 -5.68 1 93.44 29 ILE B CA 1
ATOM 1600 C C . ILE B 1 29 ? -1.149 9.664 -6.469 1 93.44 29 ILE B C 1
ATOM 1602 O O . ILE B 1 29 ? -1.675 8.656 -6.961 1 93.44 29 ILE B O 1
ATOM 1606 N N . ASP B 1 30 ? -1.685 10.797 -6.504 1 93.12 30 ASP B N 1
ATOM 1607 C CA . ASP B 1 30 ? -2.764 11.148 -7.426 1 93.12 30 ASP B CA 1
ATOM 1608 C C . ASP B 1 30 ? -2.209 11.656 -8.758 1 93.12 30 ASP B C 1
ATOM 1610 O O . ASP B 1 30 ? -1.913 12.844 -8.898 1 93.12 30 ASP B O 1
ATOM 1614 N N . SER B 1 31 ? -2.176 10.789 -9.664 1 88.25 31 SER B N 1
ATOM 1615 C CA . SER B 1 31 ? -1.528 11.117 -10.93 1 88.25 31 SER B CA 1
ATOM 1616 C C . SER B 1 31 ? -2.33 12.156 -11.703 1 88.25 31 SER B C 1
ATOM 1618 O O . SER B 1 31 ? -1.774 12.891 -12.523 1 88.25 31 SER B O 1
ATOM 1620 N N . LYS B 1 32 ? -3.6 12.211 -11.477 1 90.25 32 LYS B N 1
ATOM 1621 C CA . LYS B 1 32 ? -4.457 13.148 -12.195 1 90.25 32 LYS B CA 1
ATOM 1622 C C . LYS B 1 32 ? -4.234 14.578 -11.711 1 90.25 32 LYS B C 1
ATOM 1624 O O . LYS B 1 32 ? -4.035 15.492 -12.516 1 90.25 32 LYS B O 1
ATOM 1629 N N . ASN B 1 33 ? -4.191 14.773 -10.438 1 91.12 33 ASN B N 1
ATOM 1630 C CA . ASN B 1 33 ? -4.07 16.109 -9.867 1 91.12 33 ASN B CA 1
ATOM 1631 C C . ASN B 1 33 ? -2.627 16.422 -9.477 1 91.12 33 ASN B C 1
ATOM 1633 O O . ASN B 1 33 ? -2.316 17.547 -9.086 1 91.12 33 ASN B O 1
ATOM 1637 N N . ARG B 1 34 ? -1.773 15.453 -9.609 1 91.75 34 ARG B N 1
ATOM 1638 C CA . ARG B 1 34 ? -0.344 15.594 -9.352 1 91.75 34 ARG B CA 1
ATOM 1639 C C . ARG B 1 34 ? -0.084 15.961 -7.895 1 91.75 34 ARG B C 1
ATOM 1641 O O . ARG B 1 34 ? 0.614 16.938 -7.605 1 91.75 34 ARG B O 1
ATOM 1648 N N . TRP B 1 35 ? -0.722 15.203 -6.973 1 94.06 35 TRP B N 1
ATOM 1649 C CA . TRP B 1 35 ? -0.499 15.328 -5.535 1 94.06 35 TRP B CA 1
ATOM 1650 C C . TRP B 1 35 ? 0.171 14.07 -4.98 1 94.06 35 TRP B C 1
ATOM 1652 O O . TRP B 1 35 ? -0.12 12.961 -5.418 1 94.06 35 TRP B O 1
ATOM 1662 N N . LEU B 1 36 ? 1.077 14.328 -4.098 1 93.25 36 LEU B N 1
ATOM 1663 C CA . LEU B 1 36 ? 1.656 13.281 -3.266 1 93.25 36 LEU B CA 1
ATOM 1664 C C . LEU B 1 36 ? 0.998 13.25 -1.89 1 93.25 36 LEU B C 1
ATOM 1666 O O . LEU B 1 36 ? 0.903 14.281 -1.221 1 93.25 36 LEU B O 1
ATOM 1670 N N . PHE B 1 37 ? 0.448 12.109 -1.512 1 95.69 37 PHE B N 1
ATOM 1671 C CA . PHE B 1 37 ? -0.112 11.914 -0.179 1 95.69 37 PHE B CA 1
ATOM 1672 C C . PHE B 1 37 ? 0.719 10.922 0.621 1 95.69 37 PHE B C 1
ATOM 1674 O O . PHE B 1 37 ? 1.165 9.906 0.085 1 95.69 37 PHE B O 1
ATOM 1681 N N . TRP B 1 38 ? 0.96 11.266 1.879 1 93.75 38 TRP B N 1
ATOM 1682 C CA . TRP B 1 38 ? 1.547 10.266 2.766 1 93.75 38 TRP B CA 1
ATOM 1683 C C . TRP B 1 38 ? 1.003 10.406 4.184 1 93.75 38 TRP B C 1
ATOM 1685 O O . TRP B 1 38 ? 0.403 11.43 4.523 1 93.75 38 TRP B O 1
ATOM 1695 N N . SER B 1 39 ? 1.085 9.344 4.832 1 93.81 39 SER B N 1
ATOM 1696 C CA . SER B 1 39 ? 0.738 9.367 6.25 1 93.81 39 SER B CA 1
ATOM 1697 C C . SER B 1 39 ? 1.978 9.211 7.125 1 93.81 39 SER B C 1
ATOM 1699 O O . SER B 1 39 ? 2.947 8.562 6.727 1 93.81 39 SER B O 1
ATOM 1701 N N . GLN B 1 40 ? 1.945 9.898 8.25 1 89.25 40 GLN B N 1
ATOM 1702 C CA . GLN B 1 40 ? 2.988 9.711 9.25 1 89.25 40 GLN B CA 1
ATOM 1703 C C . GLN B 1 40 ? 2.385 9.438 10.625 1 89.25 40 GLN B C 1
ATOM 1705 O O . GLN B 1 40 ? 1.473 10.148 11.062 1 89.25 40 GLN B O 1
ATOM 1710 N N . THR B 1 41 ? 2.85 8.422 11.273 1 86.81 41 THR B N 1
ATOM 1711 C CA . THR B 1 41 ? 2.312 7.969 12.547 1 86.81 41 THR B CA 1
ATOM 1712 C C . THR B 1 41 ? 3.301 8.242 13.68 1 86.81 41 THR B C 1
ATOM 1714 O O . THR B 1 41 ? 4.504 8.016 13.523 1 86.81 41 THR B O 1
ATOM 1717 N N . THR B 1 42 ? 2.814 8.891 14.688 1 82.56 42 THR B N 1
ATOM 1718 C CA . THR B 1 42 ? 3.566 9.07 15.922 1 82.56 42 THR B CA 1
ATOM 1719 C C . THR B 1 42 ? 3.039 8.141 17.016 1 82.56 42 THR B C 1
ATOM 1721 O O . THR B 1 42 ? 1.828 8.047 17.219 1 82.56 42 THR B O 1
ATOM 1724 N N . TRP B 1 43 ? 3.982 7.465 17.5 1 75.75 43 TRP B N 1
ATOM 1725 C CA . TRP B 1 43 ? 3.623 6.582 18.609 1 75.75 43 TRP B CA 1
ATOM 1726 C C . TRP B 1 43 ? 3.908 7.246 19.953 1 75.75 43 TRP B C 1
ATOM 1728 O O . TRP B 1 43 ? 5.008 7.762 20.188 1 75.75 43 TRP B O 1
ATOM 1738 N N . GLN B 1 44 ? 2.824 7.684 20.562 1 65.69 44 GLN B N 1
ATOM 1739 C CA . GLN B 1 44 ? 2.967 8.383 21.828 1 65.69 44 GLN B CA 1
ATOM 1740 C C . GLN B 1 44 ? 3.012 7.406 23 1 65.69 44 GLN B C 1
ATOM 1742 O O . GLN B 1 44 ? 2.803 6.203 22.812 1 65.69 44 GLN B O 1
ATOM 1747 N N . VAL B 1 45 ? 3.092 8.141 24.141 1 58.03 45 VAL B N 1
ATOM 1748 C CA . VAL B 1 45 ? 3.051 7.457 25.438 1 58.03 45 VAL B CA 1
ATOM 1749 C C . VAL B 1 45 ? 1.702 6.762 25.609 1 58.03 45 VAL B C 1
ATOM 1751 O O . VAL B 1 45 ? 0.666 7.301 25.219 1 58.03 45 VAL B O 1
ATOM 1754 N N . HIS B 1 46 ? 1.635 5.441 25.938 1 56.84 46 HIS B N 1
ATOM 1755 C CA . HIS B 1 46 ? 0.499 4.617 26.328 1 56.84 46 HIS B CA 1
ATOM 1756 C C . HIS B 1 46 ? -0.159 3.969 25.125 1 56.84 46 HIS B C 1
ATOM 1758 O O . HIS B 1 46 ? -1.376 3.768 25.109 1 56.84 46 HIS B O 1
ATOM 1764 N N . ASP B 1 47 ? 0.445 3.965 24.062 1 66.25 47 ASP B N 1
ATOM 1765 C CA . ASP B 1 47 ? 0.041 3.092 22.953 1 66.25 47 ASP B CA 1
ATOM 1766 C C . ASP B 1 47 ? -1.108 3.709 22.156 1 66.25 47 ASP B C 1
ATOM 1768 O O . ASP B 1 47 ? -2.061 3.014 21.797 1 66.25 47 ASP B O 1
ATOM 1772 N N . LYS B 1 48 ? -1.259 5.016 22.25 1 80.81 48 LYS B N 1
ATOM 1773 C CA . LYS B 1 48 ? -2.26 5.672 21.422 1 80.81 48 LYS B CA 1
ATOM 1774 C C . LYS B 1 48 ? -1.614 6.324 20.203 1 80.81 48 LYS B C 1
ATOM 1776 O O . LYS B 1 48 ? -1.365 7.531 20.203 1 80.81 48 LYS B O 1
ATOM 1781 N N . PRO B 1 49 ? -1.404 5.523 19.203 1 85.5 49 PRO B N 1
ATOM 1782 C CA . PRO B 1 49 ? -0.817 6.113 17.984 1 85.5 49 PRO B CA 1
ATOM 1783 C C . PRO B 1 49 ? -1.723 7.156 17.344 1 85.5 49 PRO B C 1
ATOM 1785 O O . PRO B 1 49 ? -2.949 7.059 17.438 1 85.5 49 PRO B O 1
ATOM 1788 N N . PHE B 1 50 ? -1.104 8.188 16.844 1 88.81 50 PHE B N 1
ATOM 1789 C CA . PHE B 1 50 ? -1.84 9.148 16.031 1 88.81 50 PHE B CA 1
ATOM 1790 C C . PHE B 1 50 ? -1.13 9.398 14.703 1 88.81 50 PHE B C 1
ATOM 1792 O O . PHE B 1 50 ? 0.1 9.359 14.641 1 88.81 50 PHE B O 1
ATOM 1799 N N . SER B 1 51 ? -1.941 9.641 13.711 1 92.25 51 SER B N 1
ATOM 1800 C CA . SER B 1 51 ? -1.383 9.852 12.383 1 92.25 51 SER B CA 1
ATOM 1801 C C . SER B 1 51 ? -1.822 11.195 11.805 1 92.25 51 SER B C 1
ATOM 1803 O O . SER B 1 51 ? -2.875 11.719 12.18 1 92.25 51 SER B O 1
ATOM 1805 N N . GLU B 1 52 ? -0.934 11.688 11.07 1 93.62 52 GLU B N 1
ATOM 1806 C CA . GLU B 1 52 ? -1.251 12.789 10.164 1 93.62 52 GLU B CA 1
ATOM 1807 C C . GLU B 1 52 ? -1.212 12.344 8.711 1 93.62 52 GLU B C 1
ATOM 1809 O O . GLU B 1 52 ? -0.358 11.539 8.32 1 93.62 52 GLU B O 1
ATOM 1814 N N . ILE B 1 53 ? -2.166 12.766 8 1 96.81 53 ILE B N 1
ATOM 1815 C CA . ILE B 1 53 ? -2.135 12.609 6.555 1 96.81 53 ILE B CA 1
ATOM 1816 C C . ILE B 1 53 ? -1.697 13.922 5.906 1 96.81 53 ILE B C 1
ATOM 1818 O O . ILE B 1 53 ? -2.275 14.977 6.176 1 96.81 53 ILE B O 1
ATOM 1822 N N . CYS B 1 54 ? -0.699 13.812 5.059 1 94.69 54 CYS B N 1
ATOM 1823 C CA . CYS B 1 54 ? -0.078 14.992 4.461 1 94.69 54 CYS B CA 1
ATOM 1824 C C . CYS B 1 54 ? -0.209 14.961 2.941 1 94.69 54 CYS B C 1
ATOM 1826 O O . CYS B 1 54 ? -0.351 13.891 2.346 1 94.69 54 CYS B O 1
ATOM 1828 N N . ARG B 1 55 ? -0.208 16.156 2.432 1 95.44 55 ARG B N 1
ATOM 1829 C CA . ARG B 1 55 ? -0.258 16.344 0.985 1 95.44 55 ARG B CA 1
ATOM 1830 C C . ARG B 1 55 ? 0.784 17.359 0.526 1 95.44 55 ARG B C 1
ATOM 1832 O O . ARG B 1 55 ? 0.997 18.375 1.186 1 95.44 55 ARG B O 1
ATOM 1839 N N . ALA B 1 56 ? 1.424 17.078 -0.608 1 93 56 ALA B N 1
ATOM 1840 C CA . ALA B 1 56 ? 2.355 18 -1.247 1 93 56 ALA B CA 1
ATOM 1841 C C . ALA B 1 56 ? 2.311 17.859 -2.766 1 93 56 ALA B C 1
ATOM 1843 O O . ALA B 1 56 ? 1.682 16.938 -3.295 1 93 56 ALA B O 1
ATOM 1844 N N . ASP B 1 57 ? 2.885 18.797 -3.439 1 90.25 57 ASP B N 1
ATOM 1845 C CA . ASP B 1 57 ? 3.039 18.609 -4.879 1 90.25 57 ASP B CA 1
ATOM 1846 C C . ASP B 1 57 ? 4.117 17.578 -5.191 1 90.25 57 ASP B C 1
ATOM 1848 O O . ASP B 1 57 ? 4.727 17.016 -4.281 1 90.25 57 ASP B O 1
ATOM 1852 N N . MET B 1 58 ? 4.309 17.25 -6.387 1 89.31 58 MET B N 1
ATOM 1853 C CA . MET B 1 58 ? 5.176 16.141 -6.777 1 89.31 58 MET B CA 1
ATOM 1854 C C . MET B 1 58 ? 6.637 16.469 -6.5 1 89.31 58 MET B C 1
ATOM 1856 O O . MET B 1 58 ? 7.496 15.594 -6.555 1 89.31 58 MET B O 1
ATOM 1860 N N . MET B 1 59 ? 6.906 17.672 -6.141 1 82.62 59 MET B N 1
ATOM 1861 C CA . MET B 1 59 ? 8.258 18.078 -5.777 1 82.62 59 MET B CA 1
ATOM 1862 C C . MET B 1 59 ? 8.43 18.125 -4.266 1 82.62 59 MET B C 1
ATOM 1864 O O . MET B 1 59 ? 9.516 18.406 -3.764 1 82.62 59 MET B O 1
ATOM 1868 N N . GLY B 1 60 ? 7.352 17.781 -3.637 1 83.44 60 GLY B N 1
ATOM 1869 C CA . GLY B 1 60 ? 7.395 17.797 -2.184 1 83.44 60 GLY B CA 1
ATOM 1870 C C . GLY B 1 60 ? 7.164 19.172 -1.589 1 83.44 60 GLY B C 1
ATOM 1871 O O . GLY B 1 60 ? 7.293 19.359 -0.378 1 83.44 60 GLY B O 1
ATOM 1872 N N . ALA B 1 61 ? 6.797 20.094 -2.391 1 82.06 61 ALA B N 1
ATOM 1873 C CA . ALA B 1 61 ? 6.574 21.469 -1.94 1 82.06 61 ALA B CA 1
ATOM 1874 C C . ALA B 1 61 ? 5.121 21.672 -1.534 1 82.06 61 ALA B C 1
ATOM 1876 O O . ALA B 1 61 ? 4.262 20.828 -1.805 1 82.06 61 ALA B O 1
ATOM 1877 N N . ASN B 1 62 ? 4.82 22.766 -0.743 1 86.5 62 ASN B N 1
ATOM 1878 C CA . ASN B 1 62 ? 3.473 23.156 -0.336 1 86.5 62 ASN B CA 1
ATOM 1879 C C . ASN B 1 62 ? 2.801 22.062 0.493 1 86.5 62 ASN B C 1
ATOM 1881 O O . ASN B 1 62 ? 1.654 21.703 0.228 1 86.5 62 ASN B O 1
ATOM 1885 N N . MET B 1 63 ? 3.535 21.594 1.402 1 90 63 MET B N 1
ATOM 1886 C CA . MET B 1 63 ? 3.018 20.531 2.25 1 90 63 MET B CA 1
ATOM 1887 C C . MET B 1 63 ? 1.911 21.047 3.164 1 90 63 MET B C 1
ATOM 1889 O O . MET B 1 63 ? 2.014 22.141 3.711 1 90 63 MET B O 1
ATOM 1893 N N . LYS B 1 64 ? 0.876 20.312 3.279 1 92.25 64 LYS B N 1
ATOM 1894 C CA . LYS B 1 64 ? -0.243 20.594 4.18 1 92.25 64 LYS B CA 1
ATOM 1895 C C . LYS B 1 64 ? -0.683 19.312 4.902 1 92.25 64 LYS B C 1
ATOM 1897 O O . LYS B 1 64 ? -0.725 18.234 4.309 1 92.25 64 LYS B O 1
ATOM 1902 N N . ILE B 1 65 ? -0.945 19.484 6.18 1 94.44 65 ILE B N 1
ATOM 1903 C CA . ILE B 1 65 ? -1.632 18.406 6.895 1 94.44 65 ILE B CA 1
ATOM 1904 C C . ILE B 1 65 ? -3.127 18.469 6.59 1 94.44 65 ILE B C 1
ATOM 1906 O O . ILE B 1 65 ? -3.795 19.453 6.906 1 94.44 65 ILE B O 1
ATOM 1910 N N . ILE B 1 66 ? -3.645 17.406 6.02 1 96.5 66 ILE B N 1
ATOM 1911 C CA . ILE B 1 66 ? -5.035 17.469 5.59 1 96.5 66 ILE B CA 1
ATOM 1912 C C . ILE B 1 66 ? -5.895 16.594 6.492 1 96.5 66 ILE B C 1
ATOM 1914 O O . ILE B 1 66 ? -7.125 16.625 6.414 1 96.5 66 ILE B O 1
ATOM 1918 N N . GLY B 1 67 ? -5.375 15.781 7.336 1 95.12 67 GLY B N 1
ATOM 1919 C CA . GLY B 1 67 ? -6.039 14.945 8.328 1 95.12 67 GLY B CA 1
ATOM 1920 C C . GLY B 1 67 ? -5.184 14.68 9.555 1 95.12 67 GLY B C 1
ATOM 1921 O O . GLY B 1 67 ? -3.998 14.367 9.43 1 95.12 67 GLY B O 1
ATOM 1922 N N . PHE B 1 68 ? -5.73 14.883 10.734 1 91.06 68 PHE B N 1
ATOM 1923 C CA . PHE B 1 68 ? -4.906 14.656 11.914 1 91.06 68 PHE B CA 1
ATOM 1924 C C . PHE B 1 68 ? -5.77 14.32 13.125 1 91.06 68 PHE B C 1
ATOM 1926 O O . PHE B 1 68 ? -5.262 13.859 14.148 1 91.06 68 PHE B O 1
ATOM 1933 N N . ARG B 1 69 ? -7.008 14.484 13.125 1 90.5 69 ARG B N 1
ATOM 1934 C CA . ARG B 1 69 ? -7.84 14.242 14.297 1 90.5 69 ARG B CA 1
ATOM 1935 C C . ARG B 1 69 ? -8.375 12.812 14.312 1 90.5 69 ARG B C 1
ATOM 1937 O O . ARG B 1 69 ? -9 12.375 13.344 1 90.5 69 ARG B O 1
ATOM 1944 N N . ASP B 1 70 ? -8.094 12.156 15.383 1 94.88 70 ASP B N 1
ATOM 1945 C CA . ASP B 1 70 ? -8.688 10.844 15.617 1 94.88 70 ASP B CA 1
ATOM 1946 C C . ASP B 1 70 ? -8.32 9.867 14.5 1 94.88 70 ASP B C 1
ATOM 1948 O O . ASP B 1 70 ? -9.18 9.164 13.969 1 94.88 70 ASP B O 1
ATOM 1952 N N . ILE B 1 71 ? -7.121 9.953 14.07 1 95.88 71 ILE B N 1
ATOM 1953 C CA . ILE B 1 71 ? -6.562 8.977 13.141 1 95.88 71 ILE B CA 1
ATOM 1954 C C . ILE B 1 71 ? -5.477 8.164 13.828 1 95.88 71 ILE B C 1
ATOM 1956 O O . ILE B 1 71 ? -4.52 8.727 14.375 1 95.88 71 ILE B O 1
ATOM 1960 N N . GLY B 1 72 ? -5.711 6.887 13.875 1 93.12 72 GLY B N 1
ATOM 1961 C CA . GLY B 1 72 ? -4.762 6 14.531 1 93.12 72 GLY B CA 1
ATOM 1962 C C . GLY B 1 72 ? -3.566 5.66 13.656 1 93.12 72 GLY B C 1
ATOM 1963 O O . GLY B 1 72 ? -2.658 6.477 13.492 1 93.12 72 GLY B O 1
ATOM 1964 N N . VAL B 1 73 ? -3.58 4.477 13.07 1 90.69 73 VAL B N 1
ATOM 1965 C CA . VAL B 1 73 ? -2.5 4.035 12.195 1 90.69 73 VAL B CA 1
ATOM 1966 C C . VAL B 1 73 ? -3.025 3.857 10.773 1 90.69 73 VAL B C 1
ATOM 1968 O O . VAL B 1 73 ? -3.826 2.959 10.508 1 90.69 73 VAL B O 1
ATOM 1971 N N . VAL B 1 74 ? -2.5 4.75 9.898 1 94.69 74 VAL B N 1
ATOM 1972 C CA . VAL B 1 74 ? -2.881 4.633 8.492 1 94.69 74 VAL B CA 1
ATOM 1973 C C . VAL B 1 74 ? -2.047 3.547 7.816 1 94.69 74 VAL B C 1
ATOM 1975 O O . VAL B 1 74 ? -0.822 3.656 7.734 1 94.69 74 VAL B O 1
ATOM 1978 N N . SER B 1 75 ? -2.738 2.494 7.266 1 91.81 75 SER B N 1
ATOM 1979 C CA . SER B 1 75 ? -2.035 1.342 6.711 1 91.81 75 SER B CA 1
ATOM 1980 C C . SER B 1 75 ? -2.117 1.322 5.188 1 91.81 75 SER B C 1
ATOM 1982 O O . SER B 1 75 ? -1.349 0.618 4.531 1 91.81 75 SER B O 1
ATOM 1984 N N . GLY B 1 76 ? -3.004 2.01 4.574 1 94.44 76 GLY B N 1
ATOM 1985 C CA . GLY B 1 76 ? -3.174 2.104 3.133 1 94.44 76 GLY B CA 1
ATOM 1986 C C . GLY B 1 76 ? -3.979 3.314 2.703 1 94.44 76 GLY B C 1
ATOM 1987 O O . GLY B 1 76 ? -4.77 3.85 3.484 1 94.44 76 GLY B O 1
ATOM 1988 N N . MET B 1 77 ? -3.734 3.688 1.469 1 97.38 77 MET B N 1
ATOM 1989 C CA . MET B 1 77 ? -4.473 4.797 0.876 1 97.38 77 MET B CA 1
ATOM 1990 C C . MET B 1 77 ? -4.824 4.504 -0.578 1 97.38 77 MET B C 1
ATOM 1992 O O . MET B 1 77 ? -4.105 3.768 -1.258 1 97.38 77 MET B O 1
ATOM 1996 N N . ALA B 1 78 ? -5.906 5.051 -0.956 1 97.19 78 ALA B N 1
ATOM 1997 C CA . ALA B 1 78 ? -6.359 4.938 -2.34 1 97.19 78 ALA B CA 1
ATOM 1998 C C . ALA B 1 78 ? -7.16 6.168 -2.758 1 97.19 78 ALA B C 1
ATOM 2000 O O . ALA B 1 78 ? -7.742 6.852 -1.914 1 97.19 78 ALA B O 1
ATOM 2001 N N . ILE B 1 79 ? -7.148 6.414 -3.986 1 96.38 79 ILE B N 1
ATOM 2002 C CA . ILE B 1 79 ? -7.859 7.578 -4.496 1 96.38 79 ILE B CA 1
ATOM 2003 C C . ILE B 1 79 ? -8.992 7.129 -5.414 1 96.38 79 ILE B C 1
ATOM 2005 O O . ILE B 1 79 ? -8.781 6.324 -6.324 1 96.38 79 ILE B O 1
ATOM 2009 N N . ASP B 1 80 ? -10.172 7.59 -5.109 1 95.69 80 ASP B N 1
ATOM 2010 C CA . ASP B 1 80 ? -11.305 7.504 -6.027 1 95.69 80 ASP B CA 1
ATOM 2011 C C . ASP B 1 80 ? -11.297 8.656 -7.027 1 95.69 80 ASP B C 1
ATOM 2013 O O . ASP B 1 80 ? -11.75 9.758 -6.711 1 95.69 80 ASP B O 1
ATOM 2017 N N . HIS B 1 81 ? -10.883 8.352 -8.203 1 92.5 81 HIS B N 1
ATOM 2018 C CA . HIS B 1 81 ? -10.703 9.422 -9.18 1 92.5 81 HIS B CA 1
ATOM 2019 C C . HIS B 1 81 ? -12.047 9.883 -9.734 1 92.5 81 HIS B C 1
ATOM 2021 O O . HIS B 1 81 ? -12.156 11 -10.242 1 92.5 81 HIS B O 1
ATOM 2027 N N . MET B 1 82 ? -13.016 9.039 -9.641 1 92.12 82 MET B N 1
ATOM 2028 C CA . MET B 1 82 ? -14.336 9.414 -10.133 1 92.12 82 MET B CA 1
ATOM 2029 C C . MET B 1 82 ? -14.953 10.508 -9.266 1 92.12 82 MET B C 1
ATOM 2031 O O . MET B 1 82 ? -15.461 11.508 -9.773 1 92.12 82 MET B O 1
ATOM 2035 N N . LYS B 1 83 ? -14.867 10.398 -8 1 94.38 83 LYS B N 1
ATOM 2036 C CA . LYS B 1 83 ? -15.453 11.383 -7.09 1 94.38 83 LYS B CA 1
ATOM 2037 C C . LYS B 1 83 ? -14.375 12.281 -6.492 1 94.38 83 LYS B C 1
ATOM 2039 O O . LYS B 1 83 ? -14.688 13.195 -5.715 1 94.38 83 LYS B O 1
ATOM 2044 N N . THR B 1 84 ? -13.141 12.047 -6.816 1 95.38 84 THR B N 1
ATOM 2045 C CA . THR B 1 84 ? -11.992 12.836 -6.375 1 95.38 84 THR B CA 1
ATOM 2046 C C . THR B 1 84 ? -11.898 12.844 -4.852 1 95.38 84 THR B C 1
ATOM 2048 O O . THR B 1 84 ? -11.82 13.914 -4.238 1 95.38 84 THR B O 1
ATOM 2051 N N . ARG B 1 85 ? -11.875 11.633 -4.305 1 97.38 85 ARG B N 1
ATOM 2052 C CA . ARG B 1 85 ? -11.789 11.477 -2.855 1 97.38 85 ARG B CA 1
ATOM 2053 C C . ARG B 1 85 ? -10.602 10.602 -2.467 1 97.38 85 ARG B C 1
ATOM 2055 O O . ARG B 1 85 ? -10.25 9.664 -3.186 1 97.38 85 ARG B O 1
ATOM 2062 N N . LEU B 1 86 ? -10.023 10.953 -1.347 1 98.31 86 LEU B N 1
ATOM 2063 C CA . LEU B 1 86 ? -8.961 10.156 -0.742 1 98.31 86 LEU B CA 1
ATOM 2064 C C . LEU B 1 86 ? -9.531 9.188 0.287 1 98.31 86 LEU B C 1
ATOM 2066 O O . LEU B 1 86 ? -10.336 9.578 1.136 1 98.31 86 LEU B O 1
ATOM 2070 N N . TYR B 1 87 ? -9.203 7.941 0.169 1 98.44 87 TYR B N 1
ATOM 2071 C CA . TYR B 1 87 ? -9.57 6.918 1.144 1 98.44 87 TYR B CA 1
ATOM 2072 C C . TYR B 1 87 ? -8.336 6.402 1.877 1 98.44 87 TYR B C 1
ATOM 2074 O O . TYR B 1 87 ? -7.262 6.266 1.283 1 98.44 87 TYR B O 1
ATOM 2082 N N . TRP B 1 88 ? -8.531 6.129 3.184 1 98.38 88 TRP B N 1
ATOM 2083 C CA . TRP B 1 88 ? -7.434 5.488 3.908 1 98.38 88 TRP B CA 1
ATOM 2084 C C . TRP B 1 88 ? -7.969 4.445 4.887 1 98.38 88 TRP B C 1
ATOM 2086 O O . TRP B 1 88 ? -9.094 4.562 5.375 1 98.38 88 TRP B O 1
ATOM 2096 N N . SER B 1 89 ? -7.199 3.455 5.082 1 97.44 89 SER B N 1
ATOM 2097 C CA . SER B 1 89 ? -7.469 2.441 6.098 1 97.44 89 SER B CA 1
ATOM 2098 C C . SER B 1 89 ? -6.762 2.77 7.406 1 97.44 89 SER B C 1
ATOM 2100 O O . SER B 1 89 ? -5.57 3.096 7.41 1 97.44 89 SER B O 1
ATOM 2102 N N . ASP B 1 90 ? -7.504 2.736 8.5 1 96.62 90 ASP B N 1
ATOM 2103 C CA . ASP B 1 90 ? -6.953 2.896 9.844 1 96.62 90 ASP B CA 1
ATOM 2104 C C . ASP B 1 90 ? -6.945 1.566 10.594 1 96.62 90 ASP B C 1
ATOM 2106 O O . ASP B 1 90 ? -7.984 1.123 11.094 1 96.62 90 ASP B O 1
ATOM 2110 N N . SER B 1 91 ? -5.809 0.989 10.719 1 91.94 91 SER B N 1
ATOM 2111 C CA . SER B 1 91 ? -5.699 -0.357 11.266 1 91.94 91 SER B CA 1
ATOM 2112 C C . SER B 1 91 ? -5.895 -0.352 12.781 1 91.94 91 SER B C 1
ATOM 2114 O O . SER B 1 91 ? -6.199 -1.387 13.375 1 91.94 91 SER B O 1
ATOM 2116 N N . PHE B 1 92 ? -5.625 0.778 13.367 1 90.31 92 PHE B N 1
ATOM 2117 C CA . PHE B 1 92 ? -5.801 0.89 14.812 1 90.31 92 PHE B CA 1
ATOM 2118 C C . PHE B 1 92 ? -7.266 1.111 15.164 1 90.31 92 PHE B C 1
ATOM 2120 O O . PHE B 1 92 ? -7.812 0.431 16.031 1 90.31 92 PHE B O 1
ATOM 2127 N N . ARG B 1 93 ? -7.875 1.998 14.477 1 94.88 93 ARG B N 1
ATOM 2128 C CA . ARG B 1 93 ? -9.258 2.35 14.766 1 94.88 93 ARG B CA 1
ATOM 2129 C C . ARG B 1 93 ? -10.227 1.404 14.055 1 94.88 93 ARG B C 1
ATOM 2131 O O . ARG B 1 93 ? -11.43 1.423 14.32 1 94.88 93 ARG B O 1
ATOM 2138 N N . LYS B 1 94 ? -9.773 0.639 13.211 1 96.25 94 LYS B N 1
ATOM 2139 C CA . LYS B 1 94 ? -10.547 -0.334 12.453 1 96.25 94 LYS B CA 1
ATOM 2140 C C . LYS B 1 94 ? -11.656 0.35 11.648 1 96.25 94 LYS B C 1
ATOM 2142 O O . LYS B 1 94 ? -12.828 -0.025 11.75 1 96.25 94 LYS B O 1
ATOM 2147 N N . THR B 1 95 ? -11.211 1.277 10.859 1 97.81 95 THR B N 1
ATOM 2148 C CA . THR B 1 95 ? -12.102 2.023 9.977 1 97.81 95 THR B CA 1
ATOM 2149 C C . THR B 1 95 ? -11.445 2.27 8.617 1 97.81 95 THR B C 1
ATOM 2151 O O . THR B 1 95 ? -10.219 2.199 8.5 1 97.81 95 THR B O 1
ATOM 2154 N N . ILE B 1 96 ? -12.25 2.373 7.645 1 98.06 96 ILE B N 1
ATOM 2155 C CA . ILE B 1 96 ? -11.891 3.012 6.387 1 98.06 96 ILE B CA 1
ATOM 2156 C C . ILE B 1 96 ? -12.625 4.34 6.246 1 98.06 96 ILE B C 1
ATOM 2158 O O . ILE B 1 96 ? -13.859 4.383 6.316 1 98.06 96 ILE B O 1
ATOM 2162 N N . GLU B 1 97 ? -11.828 5.41 6.117 1 98.44 97 GLU B N 1
ATOM 2163 C CA . GLU B 1 97 ? -12.406 6.75 6.027 1 98.44 97 GLU B CA 1
ATOM 2164 C C . GLU B 1 97 ? -12.039 7.418 4.703 1 98.44 97 GLU B C 1
ATOM 2166 O O . GLU B 1 97 ? -11.188 6.922 3.967 1 98.44 97 GLU B O 1
ATOM 2171 N N . SER B 1 98 ? -12.766 8.516 4.398 1 98.25 98 SER B N 1
ATOM 2172 C CA . SER B 1 98 ? -12.508 9.258 3.172 1 98.25 98 SER B CA 1
ATOM 2173 C C . SER B 1 98 ? -12.68 10.758 3.387 1 98.25 98 SER B C 1
ATOM 2175 O O . SER B 1 98 ? -13.312 11.188 4.355 1 98.25 98 SER B O 1
ATOM 2177 N N . SER B 1 99 ? -12.07 11.508 2.578 1 98.31 99 SER B N 1
ATOM 2178 C CA . SER B 1 99 ? -12.219 12.961 2.52 1 98.31 99 SER B CA 1
ATOM 2179 C C . SER B 1 99 ? -12.016 13.477 1.1 1 98.31 99 SER B C 1
ATOM 2181 O O . SER B 1 99 ? -11.594 12.734 0.214 1 98.31 99 SER B O 1
ATOM 2183 N N . ASN B 1 100 ? -12.336 14.742 0.944 1 98.06 100 ASN B N 1
ATOM 2184 C CA . ASN B 1 100 ? -11.82 15.398 -0.252 1 98.06 100 ASN B CA 1
ATOM 2185 C C . ASN B 1 100 ? -10.297 15.438 -0.264 1 98.06 100 ASN B C 1
ATOM 2187 O O . ASN B 1 100 ? -9.656 15.219 0.765 1 98.06 100 ASN B O 1
ATOM 2191 N N . LEU B 1 101 ? -9.734 15.758 -1.397 1 97.31 101 LEU B N 1
ATOM 2192 C CA . LEU B 1 101 ? -8.281 15.727 -1.532 1 97.31 101 LEU B CA 1
ATOM 2193 C C . LEU B 1 101 ? -7.637 16.812 -0.684 1 97.31 101 LEU B C 1
ATOM 2195 O O . LEU B 1 101 ? -6.434 16.766 -0.414 1 97.31 101 LEU B O 1
ATOM 2199 N N . ASP B 1 102 ? -8.406 17.797 -0.192 1 96.12 102 ASP B N 1
ATOM 2200 C CA . ASP B 1 102 ? -7.875 18.844 0.673 1 96.12 102 ASP B CA 1
ATOM 2201 C C . ASP B 1 102 ? -8.172 18.547 2.143 1 96.12 102 ASP B C 1
ATOM 2203 O O . ASP B 1 102 ? -7.883 19.359 3.018 1 96.12 102 ASP B O 1
ATOM 2207 N N . GLY B 1 103 ? -8.789 17.453 2.424 1 97.38 103 GLY B N 1
ATOM 2208 C CA . GLY B 1 103 ? -9.07 17.047 3.793 1 97.38 103 GLY B CA 1
ATOM 2209 C C . GLY B 1 103 ? -10.469 17.406 4.246 1 97.38 103 GLY B C 1
ATOM 2210 O O . GLY B 1 103 ? -10.914 16.953 5.305 1 97.38 103 GLY B O 1
ATOM 2211 N N . SER B 1 104 ? -11.156 18.172 3.473 1 97.62 104 SER B N 1
ATOM 2212 C CA . SER B 1 104 ? -12.508 18.578 3.861 1 97.62 104 SER B CA 1
ATOM 2213 C C . SER B 1 104 ? -13.508 17.438 3.654 1 97.62 104 SER B C 1
ATOM 2215 O O . SER B 1 104 ? -13.203 16.469 2.963 1 97.62 104 SER B O 1
ATOM 2217 N N . GLN B 1 105 ? -14.695 17.438 4.32 1 97.88 105 GLN B N 1
ATOM 2218 C CA . GLN B 1 105 ? -15.812 16.5 4.215 1 97.88 105 GLN B CA 1
ATOM 2219 C C . GLN B 1 105 ? -15.375 15.086 4.543 1 97.88 105 GLN B C 1
ATOM 2221 O O . GLN B 1 105 ? -15.656 14.148 3.789 1 97.88 105 GLN B O 1
ATOM 2226 N N . ARG B 1 106 ? -14.664 15.047 5.543 1 97.62 106 ARG B N 1
ATOM 2227 C CA . ARG B 1 106 ? -14.227 13.742 6.035 1 97.62 106 ARG B CA 1
ATOM 2228 C C . ARG B 1 106 ? -15.406 12.922 6.539 1 97.62 106 ARG B C 1
ATOM 2230 O O . ARG B 1 106 ? -16.312 13.461 7.188 1 97.62 106 ARG B O 1
ATOM 2237 N N . SER B 1 107 ? -15.438 11.656 6.254 1 96.5 107 SER B N 1
ATOM 2238 C CA . SER B 1 107 ? -16.484 10.766 6.715 1 96.5 107 SER B CA 1
ATOM 2239 C C . SER B 1 107 ? -15.977 9.336 6.848 1 96.5 107 SER B C 1
ATOM 2241 O O . SER B 1 107 ? -15 8.953 6.195 1 96.5 107 SER B O 1
ATOM 2243 N N . THR B 1 108 ? -16.609 8.586 7.715 1 96.62 108 THR B N 1
ATOM 2244 C CA . THR B 1 108 ? -16.312 7.164 7.824 1 96.62 108 THR B CA 1
ATOM 2245 C C . THR B 1 108 ? -17.031 6.383 6.727 1 96.62 108 THR B C 1
ATOM 2247 O O . THR B 1 108 ? -18.25 6.445 6.605 1 96.62 108 THR B O 1
ATOM 2250 N N . PHE B 1 109 ? -16.266 5.762 5.938 1 97 109 PHE B N 1
ATOM 2251 C CA . PHE B 1 109 ? -16.844 4.938 4.875 1 97 109 PHE B CA 1
ATOM 2252 C C . PHE B 1 109 ? -17.297 3.59 5.422 1 97 109 PHE B C 1
ATOM 2254 O O . PHE B 1 109 ? -18.406 3.141 5.137 1 97 109 PHE B O 1
ATOM 2261 N N . LEU B 1 110 ? -16.469 2.922 6.191 1 96.38 110 LEU B N 1
ATOM 2262 C CA . LEU B 1 110 ? -16.75 1.581 6.691 1 96.38 110 LEU B CA 1
ATOM 2263 C C . LEU B 1 110 ? -16.156 1.385 8.086 1 96.38 110 LEU B C 1
ATOM 2265 O O . LEU B 1 110 ? -15.016 1.771 8.344 1 96.38 110 LEU B O 1
ATOM 2269 N N . ASN B 1 111 ? -16.922 0.906 9.008 1 96.56 111 ASN B N 1
ATOM 2270 C CA . ASN B 1 111 ? -16.406 0.271 10.219 1 96.56 111 ASN B CA 1
ATOM 2271 C C . ASN B 1 111 ? -16.125 -1.212 10 1 96.56 111 ASN B C 1
ATOM 2273 O O . ASN B 1 111 ? -17.016 -1.972 9.633 1 96.56 111 ASN B O 1
ATOM 2277 N N . THR B 1 112 ? -14.922 -1.607 10.172 1 94.25 112 THR B N 1
ATOM 2278 C CA . THR B 1 112 ? -14.539 -2.959 9.773 1 94.25 112 THR B CA 1
ATOM 2279 C C . THR B 1 112 ? -14.688 -3.928 10.945 1 94.25 112 THR B C 1
ATOM 2281 O O . THR B 1 112 ? -14.211 -5.062 10.875 1 94.25 112 THR B O 1
ATOM 2284 N N . ASN B 1 113 ? -15.258 -3.41 12.047 1 90.12 113 ASN B N 1
ATOM 2285 C CA . ASN B 1 113 ? -15.578 -4.223 13.211 1 90.12 113 ASN B CA 1
ATOM 2286 C C . ASN B 1 113 ? -14.336 -4.891 13.789 1 90.12 113 ASN B C 1
ATOM 2288 O O . ASN B 1 113 ? -13.414 -4.211 14.242 1 90.12 113 ASN B O 1
ATOM 2292 N N . ILE B 1 114 ? -14.273 -6.227 13.562 1 85.25 114 ILE B N 1
ATOM 2293 C CA . ILE B 1 114 ? -13.203 -6.938 14.25 1 85.25 114 ILE B CA 1
ATOM 2294 C C . ILE B 1 114 ? -11.984 -7.051 13.336 1 85.25 114 ILE B C 1
ATOM 2296 O O . ILE B 1 114 ? -10.898 -7.449 13.781 1 85.25 114 ILE B O 1
ATOM 2300 N N . HIS B 1 115 ? -12.117 -6.691 12.141 1 89.31 115 HIS B N 1
ATOM 2301 C CA . HIS B 1 115 ? -11.031 -6.887 11.188 1 89.31 115 HIS B CA 1
ATOM 2302 C C . HIS B 1 115 ? -10.172 -5.633 11.062 1 89.31 115 HIS B C 1
ATOM 2304 O O . HIS B 1 115 ? -10.695 -4.52 11.031 1 89.31 115 HIS B O 1
ATOM 2310 N N . GLN B 1 116 ? -8.891 -5.824 11.07 1 90.56 116 GLN B N 1
ATOM 2311 C CA . GLN B 1 116 ? -7.93 -4.754 10.828 1 90.56 116 GLN B CA 1
ATOM 2312 C C . GLN B 1 116 ? -7.75 -4.5 9.336 1 90.56 116 GLN B C 1
ATOM 2314 O O . GLN B 1 116 ? -7.234 -5.352 8.609 1 90.56 116 GLN B O 1
ATOM 2319 N N . PRO B 1 117 ? -8.219 -3.293 8.875 1 94.5 117 PRO B N 1
ATOM 2320 C CA . PRO B 1 117 ? -7.961 -3.004 7.465 1 94.5 117 PRO B CA 1
ATOM 2321 C C . PRO B 1 117 ? -6.504 -2.639 7.191 1 94.5 117 PRO B C 1
ATOM 2323 O O . PRO B 1 117 ? -5.91 -1.851 7.934 1 94.5 117 PRO B O 1
ATOM 2326 N N . LEU B 1 118 ? -5.902 -3.213 6.199 1 92 118 LEU B N 1
ATOM 2327 C CA . LEU B 1 118 ? -4.516 -2.965 5.832 1 92 118 LEU B CA 1
ATOM 2328 C C . LEU B 1 118 ? -4.426 -2.221 4.504 1 92 118 LEU B C 1
ATOM 2330 O O . LEU B 1 118 ? -4.785 -1.045 4.422 1 92 118 LEU B O 1
ATOM 2334 N N . ASP B 1 119 ? -4.102 -2.914 3.414 1 92.94 119 ASP B N 1
ATOM 2335 C CA . ASP B 1 119 ? -3.982 -2.295 2.096 1 92.94 119 ASP B CA 1
ATOM 2336 C C . ASP B 1 119 ? -5.352 -2.107 1.452 1 92.94 119 ASP B C 1
ATOM 2338 O O . ASP B 1 119 ? -6.27 -2.9 1.685 1 92.94 119 ASP B O 1
ATOM 2342 N N . ILE B 1 120 ? -5.48 -1.05 0.687 1 96.5 120 ILE B N 1
ATOM 2343 C CA . ILE B 1 120 ? -6.73 -0.769 -0.013 1 96.5 120 ILE B CA 1
ATOM 2344 C C . ILE B 1 120 ? -6.434 -0.375 -1.458 1 96.5 120 ILE B C 1
ATOM 2346 O O . ILE B 1 120 ? -5.371 0.181 -1.752 1 96.5 120 ILE B O 1
ATOM 2350 N N . SER B 1 121 ? -7.336 -0.703 -2.289 1 95.94 121 SER B N 1
ATOM 2351 C CA . SER B 1 121 ? -7.309 -0.322 -3.697 1 95.94 121 SER B CA 1
ATOM 2352 C C . SER B 1 121 ? -8.719 -0.11 -4.238 1 95.94 121 SER B C 1
ATOM 2354 O O . SER B 1 121 ? -9.68 -0.694 -3.734 1 95.94 121 SER B O 1
ATOM 2356 N N . ILE B 1 122 ? -8.812 0.757 -5.18 1 95.25 122 ILE B N 1
ATOM 2357 C CA . ILE B 1 122 ? -10.125 1.084 -5.723 1 95.25 122 ILE B CA 1
ATOM 2358 C C . ILE B 1 122 ? -10.164 0.748 -7.211 1 95.25 122 ILE B C 1
ATOM 2360 O O . ILE B 1 122 ? -9.211 1.013 -7.941 1 95.25 122 ILE B O 1
ATOM 2364 N N . PHE B 1 123 ? -11.258 0.095 -7.57 1 93.12 123 PHE B N 1
ATOM 2365 C CA . PHE B 1 123 ? -11.562 -0.175 -8.969 1 93.12 123 PHE B CA 1
ATOM 2366 C C . PHE B 1 123 ? -13.008 0.186 -9.289 1 93.12 123 PHE B C 1
ATOM 2368 O O . PHE B 1 123 ? -13.938 -0.375 -8.703 1 93.12 123 PHE B O 1
ATOM 2375 N N . GLU B 1 124 ? -13.109 1.154 -10.227 1 92.12 124 GLU B N 1
ATOM 2376 C CA . GLU B 1 124 ? -14.438 1.631 -10.609 1 92.12 124 GLU B CA 1
ATOM 2377 C C . GLU B 1 124 ? -15.25 2.041 -9.383 1 92.12 124 GLU B C 1
ATOM 2379 O O . GLU B 1 124 ? -14.859 2.951 -8.648 1 92.12 124 GLU B O 1
ATOM 2384 N N . ASN B 1 125 ? -16.312 1.302 -9.062 1 93.5 125 ASN B N 1
ATOM 2385 C CA . ASN B 1 125 ? -17.203 1.736 -7.996 1 93.5 125 ASN B CA 1
ATOM 2386 C C . ASN B 1 125 ? -17.047 0.859 -6.754 1 93.5 125 ASN B C 1
ATOM 2388 O O . ASN B 1 125 ? -18 0.712 -5.98 1 93.5 125 ASN B O 1
ATOM 2392 N N . SER B 1 126 ? -15.867 0.27 -6.645 1 94.94 126 SER B N 1
ATOM 2393 C CA . SER B 1 126 ? -15.664 -0.627 -5.512 1 94.94 126 SER B CA 1
ATOM 2394 C C . SER B 1 126 ? -14.305 -0.399 -4.855 1 94.94 126 SER B C 1
ATOM 2396 O O . SER B 1 126 ? -13.336 -0.056 -5.531 1 94.94 126 SER B O 1
ATOM 2398 N N . ILE B 1 127 ? -14.336 -0.569 -3.584 1 96 127 ILE B N 1
ATOM 2399 C CA . ILE B 1 127 ? -13.086 -0.566 -2.826 1 96 127 ILE B CA 1
ATOM 2400 C C . ILE B 1 127 ? -12.758 -1.986 -2.377 1 96 127 ILE B C 1
ATOM 2402 O O . ILE B 1 127 ? -13.633 -2.727 -1.93 1 96 127 ILE B O 1
ATOM 2406 N N . TYR B 1 128 ? -11.555 -2.418 -2.621 1 94.31 128 TYR B N 1
ATOM 2407 C CA . TYR B 1 128 ? -10.984 -3.686 -2.174 1 94.31 128 TYR B CA 1
ATOM 2408 C C . TYR B 1 128 ? -10.008 -3.471 -1.024 1 94.31 128 TYR B C 1
ATOM 2410 O O . TYR B 1 128 ? -9.125 -2.607 -1.102 1 94.31 128 TYR B O 1
ATOM 2418 N N . TRP B 1 129 ? -10.234 -4.219 -0.012 1 94.44 129 TRP B N 1
ATOM 2419 C CA . TRP B 1 129 ? -9.328 -4.008 1.11 1 94.44 129 TRP B CA 1
ATOM 2420 C C . TRP B 1 129 ? -8.922 -5.34 1.738 1 94.44 129 TRP B C 1
ATOM 2422 O O . TRP B 1 129 ? -9.68 -6.309 1.697 1 94.44 129 TRP B O 1
ATOM 2432 N N . LEU B 1 130 ? -7.695 -5.367 2.215 1 91.62 130 LEU B N 1
ATOM 2433 C CA . LEU B 1 130 ? -7.094 -6.543 2.832 1 91.62 130 LEU B CA 1
ATOM 2434 C C . LEU B 1 130 ? -7.43 -6.605 4.32 1 91.62 130 LEU B C 1
ATOM 2436 O O . LEU B 1 130 ? -7.172 -5.652 5.059 1 91.62 130 LEU B O 1
ATOM 2440 N N . MET B 1 131 ? -8.023 -7.758 4.672 1 89.12 131 MET B N 1
ATOM 2441 C CA . MET B 1 131 ? -8.297 -8.008 6.082 1 89.12 131 MET B CA 1
ATOM 2442 C C . MET B 1 131 ? -7.086 -8.625 6.773 1 89.12 131 MET B C 1
ATOM 2444 O O . MET B 1 131 ? -6.73 -9.773 6.5 1 89.12 131 MET B O 1
ATOM 2448 N N . GLY B 1 132 ? -6.535 -7.941 7.633 1 81.44 132 GLY B N 1
ATOM 2449 C CA . GLY B 1 132 ? -5.328 -8.398 8.312 1 81.44 132 GLY B CA 1
ATOM 2450 C C . GLY B 1 132 ? -5.578 -9.539 9.273 1 81.44 132 GLY B C 1
ATOM 2451 O O . GLY B 1 132 ? -4.684 -10.352 9.531 1 81.44 132 GLY B O 1
ATOM 2452 N N . SER B 1 133 ? -6.793 -9.641 9.727 1 76.75 133 SER B N 1
ATOM 2453 C CA . SER B 1 133 ? -7.129 -10.633 10.742 1 76.75 133 SER B CA 1
ATOM 2454 C C . SER B 1 133 ? -7.117 -12.047 10.164 1 76.75 133 SER B C 1
ATOM 2456 O O . SER B 1 133 ? -6.625 -12.977 10.805 1 76.75 133 SER B O 1
ATOM 2458 N N . ASN B 1 134 ? -7.602 -12.195 8.93 1 79.5 134 ASN B N 1
ATOM 2459 C CA . ASN B 1 134 ? -7.707 -13.531 8.359 1 79.5 134 ASN B CA 1
ATOM 2460 C C . ASN B 1 134 ? -7.141 -13.586 6.941 1 79.5 134 ASN B C 1
ATOM 2462 O O . ASN B 1 134 ? -7.285 -14.594 6.25 1 79.5 134 ASN B O 1
ATOM 2466 N N . SER B 1 135 ? -6.562 -12.477 6.535 1 82.19 135 SER B N 1
ATOM 2467 C CA . SER B 1 135 ? -5.832 -12.422 5.27 1 82.19 135 SER B CA 1
ATOM 2468 C C . SER B 1 135 ? -6.77 -12.609 4.082 1 82.19 135 SER B C 1
ATOM 2470 O O . SER B 1 135 ? -6.422 -13.281 3.109 1 82.19 135 SER B O 1
ATOM 2472 N N . GLN B 1 136 ? -7.98 -12.164 4.234 1 87.31 136 GLN B N 1
ATOM 2473 C CA . GLN B 1 136 ? -8.953 -12.164 3.146 1 87.31 136 GLN B CA 1
ATOM 2474 C C . GLN B 1 136 ? -9.102 -10.773 2.539 1 87.31 136 GLN B C 1
ATOM 2476 O O . GLN B 1 136 ? -8.695 -9.781 3.143 1 87.31 136 GLN B O 1
ATOM 2481 N N . ILE B 1 137 ? -9.617 -10.812 1.355 1 91 137 ILE B N 1
ATOM 2482 C CA . ILE B 1 137 ? -9.898 -9.562 0.672 1 91 137 ILE B CA 1
ATOM 2483 C C . ILE B 1 137 ? -11.406 -9.344 0.592 1 91 137 ILE B C 1
ATOM 2485 O O . ILE B 1 137 ? -12.156 -10.266 0.234 1 91 137 ILE B O 1
ATOM 2489 N N . GLN B 1 138 ? -11.836 -8.203 1.043 1 94.31 138 GLN B N 1
ATOM 2490 C CA . GLN B 1 138 ? -13.242 -7.828 0.938 1 94.31 138 GLN B CA 1
ATOM 2491 C C . GLN B 1 138 ? -13.438 -6.707 -0.08 1 94.31 138 GLN B C 1
ATOM 2493 O O . GLN B 1 138 ? -12.641 -5.773 -0.143 1 94.31 138 GLN B O 1
ATOM 2498 N N . LYS B 1 139 ? -14.5 -6.883 -0.858 1 93.56 139 LYS B N 1
ATOM 2499 C CA . LYS B 1 139 ? -14.93 -5.891 -1.84 1 93.56 139 LYS B CA 1
ATOM 2500 C C . LYS B 1 139 ? -16.203 -5.188 -1.393 1 93.56 139 LYS B C 1
ATOM 2502 O O . LYS B 1 139 ? -17.188 -5.844 -1.026 1 93.56 139 LYS B O 1
ATOM 2507 N N . CYS B 1 140 ? -16.172 -3.861 -1.351 1 96.19 140 CYS B N 1
ATOM 2508 C CA . CYS B 1 140 ? -17.344 -3.084 -0.976 1 96.19 140 CYS B CA 1
ATOM 2509 C C . CYS B 1 140 ? -17.688 -2.047 -2.043 1 96.19 140 CYS B C 1
ATOM 2511 O O . CYS B 1 140 ? -16.781 -1.413 -2.6 1 96.19 140 CYS B O 1
ATOM 2513 N N . LYS B 1 141 ? -18.938 -1.861 -2.311 1 95.56 141 LYS B N 1
ATOM 2514 C CA . LYS B 1 141 ? -19.359 -0.815 -3.234 1 95.56 141 LYS B CA 1
ATOM 2515 C C . LYS B 1 141 ? -19.156 0.571 -2.631 1 95.56 141 LYS B C 1
ATOM 2517 O O . LYS B 1 141 ? -19.453 0.794 -1.456 1 95.56 141 LYS B O 1
ATOM 2522 N N . LEU B 1 142 ? -18.641 1.453 -3.463 1 94.38 142 LEU B N 1
ATOM 2523 C CA . LEU B 1 142 ? -18.312 2.791 -2.988 1 94.38 142 LEU B CA 1
ATOM 2524 C C . LEU B 1 142 ? -19.547 3.67 -2.914 1 94.38 142 LEU B C 1
ATOM 2526 O O . LEU B 1 142 ? -19.641 4.555 -2.057 1 94.38 142 LEU B O 1
ATOM 2530 N N . TYR B 1 143 ? -20.359 3.338 -3.887 1 87.94 143 TYR B N 1
ATOM 2531 C CA . TYR B 1 143 ? -21.5 4.25 -4.035 1 87.94 143 TYR B CA 1
ATOM 2532 C C . TYR B 1 143 ? -22.812 3.537 -3.76 1 87.94 143 TYR B C 1
ATOM 2534 O O . TYR B 1 143 ? -22.938 2.336 -4.008 1 87.94 143 TYR B O 1
ATOM 2542 N N . ALA B 1 144 ? -23.828 4.125 -3.16 1 79.38 144 ALA B N 1
ATOM 2543 C CA . ALA B 1 144 ? -25.203 3.682 -2.947 1 79.38 144 ALA B CA 1
ATOM 2544 C C . ALA B 1 144 ? -25.312 2.822 -1.692 1 79.38 144 ALA B C 1
ATOM 2546 O O . ALA B 1 144 ? -24.984 3.271 -0.593 1 79.38 144 ALA B O 1
ATOM 2547 N N . ASN B 1 145 ? -25.531 1.375 -1.833 1 73.56 145 ASN B N 1
ATOM 2548 C CA . ASN B 1 145 ? -25.875 0.542 -0.685 1 73.56 145 ASN B CA 1
ATOM 2549 C C . ASN B 1 145 ? -24.625 -0.027 -0.015 1 73.56 145 ASN B C 1
ATOM 2551 O O . ASN B 1 145 ? -24.719 -0.748 0.979 1 73.56 145 ASN B O 1
ATOM 2555 N N . ARG B 1 146 ? -23.484 0.398 -0.211 1 81.75 146 ARG B N 1
ATOM 2556 C CA . ARG B 1 146 ? -22.188 0.025 0.344 1 81.75 146 ARG B CA 1
ATOM 2557 C C . ARG B 1 146 ? -22.156 -1.461 0.688 1 81.75 146 ARG B C 1
ATOM 2559 O O . ARG B 1 146 ? -21.641 -1.846 1.74 1 81.75 146 ARG B O 1
ATOM 2566 N N . SER B 1 147 ? -22.812 -2.326 -0.034 1 92.31 147 SER B N 1
ATOM 2567 C CA . SER B 1 147 ? -22.766 -3.771 0.163 1 92.31 147 SER B CA 1
ATOM 2568 C C . SER B 1 147 ? -21.344 -4.309 0.014 1 92.31 147 SER B C 1
ATOM 2570 O O . SER B 1 147 ? -20.594 -3.854 -0.849 1 92.31 147 SER B O 1
ATOM 2572 N N . CYS B 1 148 ? -21.031 -5.234 0.919 1 94.56 148 CYS B N 1
ATOM 2573 C CA . CYS B 1 148 ? -19.703 -5.812 0.916 1 94.56 148 CYS B CA 1
ATOM 2574 C C . CYS B 1 148 ? -19.75 -7.32 0.699 1 94.56 148 CYS B C 1
ATOM 2576 O O . CYS B 1 148 ? -20.719 -7.977 1.108 1 94.56 148 CYS B O 1
ATOM 2578 N N . GLU B 1 149 ? -18.734 -7.824 0.014 1 92.5 149 GLU B N 1
ATOM 2579 C CA . GLU B 1 149 ? -18.594 -9.266 -0.184 1 92.5 149 GLU B CA 1
ATOM 2580 C C . GLU B 1 149 ? -17.141 -9.695 -0.032 1 92.5 149 GLU B C 1
ATOM 2582 O O . GLU B 1 149 ? -16.219 -8.93 -0.347 1 92.5 149 GLU B O 1
ATOM 2587 N N . ILE B 1 150 ? -16.891 -10.898 0.456 1 90.56 150 ILE B N 1
ATOM 2588 C CA . ILE B 1 150 ? -15.555 -11.477 0.545 1 90.56 150 ILE B CA 1
ATOM 2589 C C . ILE B 1 150 ? -15.156 -12.062 -0.808 1 90.56 150 ILE B C 1
ATOM 2591 O O . ILE B 1 150 ? -15.938 -12.781 -1.438 1 90.56 150 ILE B O 1
ATOM 2595 N N . MET B 1 151 ? -13.977 -11.625 -1.249 1 87.06 151 MET B N 1
ATOM 2596 C CA . MET B 1 151 ? -13.484 -12.164 -2.516 1 87.06 151 MET B CA 1
ATOM 2597 C C . MET B 1 151 ? -12.961 -13.586 -2.34 1 87.06 151 MET B C 1
ATOM 2599 O O . MET B 1 151 ? -12.242 -13.867 -1.384 1 87.06 151 MET B O 1
ATOM 2603 N N . ASP B 1 152 ? -13.5 -14.5 -3.105 1 74.62 152 ASP B N 1
ATOM 2604 C CA . ASP B 1 152 ? -13 -15.875 -3.1 1 74.62 152 ASP B CA 1
ATOM 2605 C C . ASP B 1 152 ? -11.734 -16 -3.941 1 74.62 152 ASP B C 1
ATOM 2607 O O . ASP B 1 152 ? -11.805 -16.25 -5.148 1 74.62 152 ASP B O 1
ATOM 2611 N N . ILE B 1 153 ? -10.758 -15.398 -3.424 1 68 153 ILE B N 1
ATOM 2612 C CA . ILE B 1 153 ? -9.539 -15.531 -4.207 1 68 153 ILE B CA 1
ATOM 2613 C C . ILE B 1 153 ? -9.062 -16.984 -4.176 1 68 153 ILE B C 1
ATOM 2615 O O . ILE B 1 153 ? -9.273 -17.688 -3.186 1 68 153 ILE B O 1
ATOM 2619 N N . GLY B 1 154 ? -9.273 -17.703 -5.25 1 52.09 154 GLY B N 1
ATOM 2620 C CA . GLY B 1 154 ? -9.031 -19.125 -5.461 1 52.09 154 GLY B CA 1
ATOM 2621 C C . GLY B 1 154 ? -8.32 -19.781 -4.301 1 52.09 154 GLY B C 1
ATOM 2622 O O . GLY B 1 154 ? -7.117 -19.594 -4.109 1 52.09 154 GLY B O 1
ATOM 2623 N N . SER B 1 155 ? -8.805 -19.781 -3.105 1 45.22 155 SER B N 1
ATOM 2624 C CA . SER B 1 155 ? -8.477 -20.797 -2.119 1 45.22 155 SER B CA 1
ATOM 2625 C C . SER B 1 155 ? -8.047 -22.109 -2.791 1 45.22 155 SER B C 1
ATOM 2627 O O . SER B 1 155 ? -7.43 -22.953 -2.156 1 45.22 155 SER B O 1
ATOM 2629 N N . SER B 1 156 ? -8.961 -22.641 -3.756 1 41.22 156 SER B N 1
ATOM 2630 C CA . SER B 1 1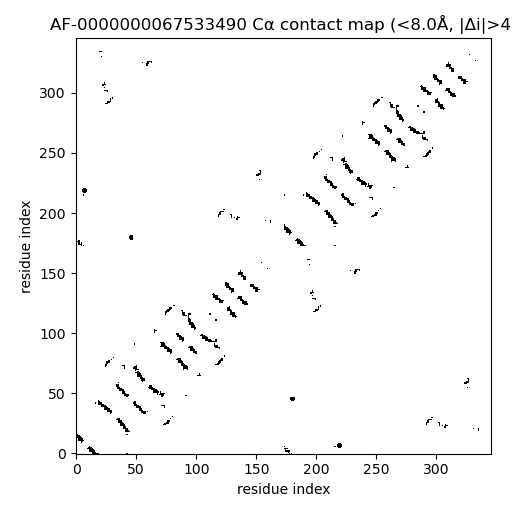56 ? -8.711 -24.078 -3.771 1 41.22 156 SER B CA 1
ATOM 2631 C C . SER B 1 156 ? -7.23 -24.375 -3.568 1 41.22 156 SER B C 1
ATOM 2633 O O . SER B 1 156 ? -6.879 -25.375 -2.92 1 41.22 156 SER B O 1
ATOM 2635 N N . ASN B 1 157 ? -6.34 -23.656 -4.219 1 36.19 157 ASN B N 1
ATOM 2636 C CA . ASN B 1 157 ? -4.938 -24.047 -4.129 1 36.19 157 ASN B CA 1
ATOM 2637 C C . ASN B 1 157 ? -4.219 -23.312 -3.004 1 36.19 157 ASN B C 1
ATOM 2639 O O . ASN B 1 157 ? -3.037 -23.562 -2.75 1 36.19 157 ASN B O 1
ATOM 2643 N N . ILE B 1 158 ? -4.73 -22.312 -2.443 1 38.34 158 ILE B N 1
ATOM 2644 C CA . ILE B 1 158 ? -3.943 -21.75 -1.354 1 38.34 158 ILE B CA 1
ATOM 2645 C C . ILE B 1 158 ? -4.074 -22.625 -0.112 1 38.34 158 ILE B C 1
ATOM 2647 O O . ILE B 1 158 ? -3.088 -22.891 0.581 1 38.34 158 ILE B O 1
ATOM 2651 N N . HIS B 1 159 ? -5.254 -22.953 0.311 1 35.19 159 HIS B N 1
ATOM 2652 C CA . HIS B 1 159 ? -5.406 -23.938 1.371 1 35.19 159 HIS B CA 1
ATOM 2653 C C . HIS B 1 159 ? -4.855 -25.297 0.943 1 35.19 159 HIS B C 1
ATOM 2655 O O . HIS B 1 159 ? -4.422 -26.094 1.784 1 35.19 159 HIS B O 1
ATOM 2661 N N . LYS B 1 160 ? -5.031 -25.734 -0.307 1 33.03 160 LYS B N 1
ATOM 2662 C CA . LYS B 1 160 ? -4.484 -27.031 -0.667 1 33.03 160 LYS B CA 1
ATOM 2663 C C . LYS B 1 160 ? -2.982 -27.094 -0.401 1 33.03 160 LYS B C 1
ATOM 2665 O O . LYS B 1 160 ? -2.465 -28.125 0.031 1 33.03 160 LYS B O 1
ATOM 2670 N N . TYR B 1 161 ? -2.312 -26.094 -0.736 1 30.02 161 TYR B N 1
ATOM 2671 C CA . TYR B 1 161 ? -0.902 -26.234 -0.389 1 30.02 161 TYR B CA 1
ATOM 2672 C C . TYR B 1 161 ? -0.685 -26.031 1.104 1 30.02 161 TYR B C 1
ATOM 2674 O O . TYR B 1 161 ? 0.344 -26.438 1.651 1 30.02 161 TYR B O 1
ATOM 2682 N N . PHE B 1 162 ? -1.598 -25.359 1.81 1 29.3 162 PHE B N 1
ATOM 2683 C CA . PHE B 1 162 ? -1.371 -25.391 3.25 1 29.3 162 PHE B CA 1
ATOM 2684 C C . PHE B 1 162 ? -1.925 -26.688 3.848 1 29.3 162 PHE B C 1
ATOM 2686 O O . PHE B 1 162 ? -1.483 -27.125 4.914 1 29.3 162 PHE B O 1
ATOM 2693 N N . ALA B 1 163 ? -2.98 -27.266 3.277 1 29.59 163 ALA B N 1
ATOM 2694 C CA . ALA B 1 163 ? -3.541 -28.469 3.904 1 29.59 163 ALA B CA 1
ATOM 2695 C C . ALA B 1 163 ? -2.562 -29.625 3.83 1 29.59 163 ALA B C 1
ATOM 2697 O O . ALA B 1 163 ? -2.699 -30.609 4.566 1 29.59 163 ALA B O 1
ATOM 2698 N N . ILE B 1 164 ? -1.734 -29.672 2.855 1 27.75 164 ILE B N 1
ATOM 2699 C CA . ILE B 1 164 ? -1.021 -30.953 2.803 1 27.75 164 ILE B CA 1
ATOM 2700 C C . ILE B 1 164 ? -0.245 -31.156 4.102 1 27.75 164 ILE B C 1
ATOM 2702 O O . ILE B 1 164 ? -0.179 -32.281 4.617 1 27.75 164 ILE B O 1
ATOM 2706 N N . LEU B 1 165 ? 0.331 -30.094 4.594 1 27.58 165 LEU B N 1
ATOM 2707 C CA . LEU B 1 165 ? 1.299 -30.625 5.547 1 27.58 165 LEU B CA 1
ATOM 2708 C C . LEU B 1 165 ? 0.61 -31.062 6.836 1 27.58 165 LEU B C 1
ATOM 2710 O O . LEU B 1 165 ? 1.26 -31.578 7.754 1 27.58 165 LEU B O 1
ATOM 2714 N N . HIS B 1 166 ? -0.628 -30.672 6.984 1 28.48 166 HIS B N 1
ATOM 2715 C CA . HIS B 1 166 ? -1.04 -31.172 8.289 1 28.48 166 HIS B CA 1
ATOM 2716 C C . HIS B 1 166 ? -1.408 -32.656 8.219 1 28.48 166 HIS B C 1
ATOM 2718 O O . HIS B 1 166 ? -1.886 -33.219 9.195 1 28.48 166 HIS B O 1
ATOM 2724 N N . VAL B 1 167 ? -1.628 -33.281 7.043 1 26.16 167 VAL B N 1
ATOM 2725 C CA . VAL B 1 167 ? -2.486 -34.438 7.234 1 26.16 167 VAL B CA 1
ATOM 2726 C C . VAL B 1 167 ? -1.81 -35.438 8.172 1 26.16 167 VAL B C 1
ATOM 2728 O O . VAL B 1 167 ? -2.42 -35.906 9.141 1 26.16 167 VAL B O 1
ATOM 2731 N N . SER B 1 168 ? -0.903 -36.312 7.656 1 26.66 168 SER B N 1
ATOM 2732 C CA . SER B 1 168 ? -1.026 -37.75 7.875 1 26.66 168 SER B CA 1
ATOM 2733 C C . SER B 1 168 ? -0.393 -38.188 9.195 1 26.66 168 SER B C 1
ATOM 2735 O O . SER B 1 168 ? 0.818 -38.375 9.273 1 26.66 168 SER B O 1
ATOM 2737 N N . ARG B 1 169 ? -0.319 -37.5 10.336 1 26.17 169 ARG B N 1
ATOM 2738 C CA . ARG B 1 169 ? 0.222 -38.281 11.445 1 26.17 169 ARG B CA 1
ATOM 2739 C C . ARG B 1 169 ? -0.75 -39.375 11.867 1 26.17 169 ARG B C 1
ATOM 2741 O O . ARG B 1 169 ? -1.812 -39.094 12.422 1 26.17 169 ARG B O 1
ATOM 2748 N N . HIS B 1 170 ? -0.963 -40.406 10.969 1 24.14 170 HIS B N 1
ATOM 2749 C CA . HIS B 1 170 ? -1.5 -41.625 11.508 1 24.14 170 HIS B CA 1
ATOM 2750 C C . HIS B 1 170 ? -0.672 -42.125 12.688 1 24.14 170 HIS B C 1
ATOM 2752 O O . HIS B 1 170 ? 0.56 -42.094 12.648 1 24.14 170 HIS B O 1
ATOM 2758 N N . PRO B 1 171 ? -1.239 -42.219 13.852 1 25.77 171 PRO B N 1
ATOM 2759 C CA . PRO B 1 171 ? -0.72 -43.031 14.953 1 25.77 171 PRO B CA 1
ATOM 2760 C C . PRO B 1 171 ? -0.31 -44.438 14.516 1 25.77 171 PRO B C 1
ATOM 2762 O O . PRO B 1 171 ? -0.929 -45 13.617 1 25.77 171 PRO B O 1
ATOM 2765 N N . LEU B 1 172 ? 0.926 -44.781 14.477 1 26.23 172 LEU B N 1
ATOM 2766 C CA . LEU B 1 172 ? 1.33 -46.188 14.625 1 26.23 172 LEU B CA 1
ATOM 2767 C C . LEU B 1 172 ? 0.56 -46.844 15.758 1 26.23 172 LEU B C 1
ATOM 2769 O O . LEU B 1 172 ? 0.587 -46.375 16.906 1 26.23 172 LEU B O 1
ATOM 2773 N N . GLY B 1 173 ? -0.583 -47.375 15.398 1 21.92 173 GLY B N 1
ATOM 2774 C CA . GLY B 1 173 ? -0.793 -48.656 16.062 1 21.92 173 GLY B CA 1
ATOM 2775 C C . GLY B 1 173 ? 0.253 -49.688 15.703 1 21.92 173 GLY B C 1
ATOM 2776 O O . GLY B 1 173 ? 0.925 -49.594 14.672 1 21.92 173 GLY B O 1
#

Foldseek 3Di:
DDWPQPVPVSDTPPPPLPAPDWAWAEWDADPVVQKIKIKTWHQYPPGQIWIWIWIDGNVRPPIDGLDTPPAGDWQEWEADPVVQKIWTFRQVQQFIWIDHPNNHPIDTQDRNPPWGWHYWYDDDQWIWTATPVVRWIKIFGNDDPRDIDTDCPPVPVVVVVVVVVPPDPPDDD/DDWDADVVVSRTPPPPLPAPDWAWAEWDADPVVQKIKIKTWHQYPPGQIWIWIWIDGNVRPPIDGLDTPPAGDWQEWEADPVVQKIWTFRQVQQFIWIDHPNNHPIDTQDRNVPWGWHYWYDDDQWIWTATPVVRWIKIFGNDDPRDIDTDPPPVVVVVVVVPVVPDDPDDDD

pLDDT: mean 77.43, std 25.16, range [21.73, 98.44]

Sequence (346 aa):
MIKVCNLKQQKCATVVKIEGVAKVTSLIIDSKNRWLFWSQTTWQVHDKPFSEICRADMMGANMKIIGFRDIGVVSGMAIDHMKTRLYWSDSFRKTIESSNLDGSQRSTFLNTNIHQPLDISIFENSIYWLMGSNSQIQKCKLYANRSCEIMDIGSSNIHKYFAILHVSRHPLGMIKVCNLKQQKCATVVKIEGVAKVTSLIIDSKNRWLFWSQTTWQVHDKPFSEICRADMMGANMKIIGFRDIGVVSGMAIDHMKTRLYWSDSFRKTIESSNLDGSQRSTFLNTNIHQPLDISIFENSIYWLMGSNSQIQKCKLYANRSCEIMDIGSSNIHKYFAILHVSRHPLG